Protein AF-A0A2G6NX85-F1 (afdb_monomer)

pLDDT: mean 76.57, std 17.51, range [32.69, 98.62]

Radius of gyration: 26.44 Å; Cα contacts (8 Å, |Δi|>4): 478; chains: 1; bounding box: 110×63×60 Å

Nearest PDB structures (foldseek):
  4ifa-assembly1_A  TM=8.724E-01  e=1.131E-06  Bacillus anthracis str. Ames
  4h0a-assembly2_B  TM=7.969E-01  e=4.108E-06  Staphylococcus aureus subsp. aureus Mu50
  4h0a-assembly1_A  TM=8.344E-01  e=8.908E-06  Staphylococcus aureus subsp. aureus Mu50
  3pyw-assembly1_A  TM=7.887E-01  e=3.236E-05  Bacillus anthracis
  6cwl-assembly2_B  TM=7.191E-01  e=5.251E-04  Paenibacillus alvei

Foldseek 3Di:
DDDDDDDPPDDVPVVVVPPPPPPPDQDDDFLVLLLVLCVLQVLQVCDPVRRQQVAFDFLLRLLQSLCSLLLNVPQQPDPPFPFLQAPPADNRSRSSNRVCSRLVLDPAPDPSHNRRRHGDAPLSNLSSLCVVLVVDPPPDSVCSLVVLCVFQVDDVVLRPDDRCGSSNSSSSSSSQQQGHRPVRDRNVLVCLLLLSGDPVSVLVSCPDPVNLSSQQPPDPVDPDDSDHSVVSSVVSVCSSVVDPDPPPPCQVVQQVLLLVVLQVVLVVVVAHRADADDPVVQVLQQVVQVQCVVPVDCQGPVRHGSCPPVPAPDKDKDKDAPASGSVVVSVVLCVDPVSVCQSNPNQWHYWHWGDDPRIIMIMTGD

Solvent-accessible surface area (backbone atoms only — not comparable to full-atom values): 20996 Å² total; per-residue (Å²): 134,83,89,85,86,75,88,90,79,81,67,72,68,68,63,69,77,72,70,80,73,76,78,74,72,78,82,84,78,56,52,62,57,33,35,51,49,33,32,68,64,66,34,42,83,54,52,100,81,43,69,53,41,90,40,70,35,27,37,43,57,51,50,49,41,49,37,27,64,72,56,47,66,73,41,72,82,49,88,85,48,64,83,63,72,46,78,53,59,54,81,88,48,39,35,54,48,9,42,31,38,76,73,60,45,45,86,52,75,53,94,52,25,58,45,35,82,39,72,30,45,60,55,57,52,32,42,35,50,42,38,71,37,59,66,42,99,71,69,47,86,88,47,20,57,65,54,43,30,71,59,46,72,53,61,68,68,71,68,77,53,72,84,40,26,36,28,55,52,29,42,51,53,50,34,46,34,73,16,61,25,67,86,65,48,36,39,50,52,53,33,36,76,70,67,56,36,55,63,67,54,46,52,57,45,52,68,34,70,73,36,40,59,51,56,47,63,56,78,64,96,66,90,82,71,92,66,52,42,67,58,51,49,49,52,50,50,45,56,59,67,68,61,73,67,88,65,82,69,62,54,71,57,48,30,46,46,36,53,48,56,51,27,56,51,22,47,77,72,76,39,80,57,60,41,80,43,56,70,67,57,40,54,48,32,52,54,47,23,57,42,38,73,81,37,84,53,72,48,39,88,90,70,45,55,69,57,72,85,56,91,50,86,44,72,48,77,41,78,51,69,81,40,83,47,42,69,57,43,50,52,52,33,60,72,31,71,70,42,28,48,61,70,67,36,87,78,50,47,30,39,27,57,20,70,46,96,38,21,37,27,37,41,38,29,73

Secondary structure (DSSP, 8-state):
---------SSTTTSSSS------PPPP--HHHHHHHHHHTTS---BTTBT-TTSBPBHHHHHHHHHHHTT-GGGGG---S-----TT--GGGHHHHHHHHHTTS---SBTTB--TTSBPPHHHHHHHHHHHTT--SS--TTTHHHHHHHHHT--THHHHSSS-BHHHHHHHHHHHHTSB-TTS-BHHHHHHHTTSS-HHHHHHHHTSHHHHHHHHT---S-TT----HHHHHHHHHHHHHH--------HHHHHHHHHHHHHHHHHHTTPPPPEEPPHHHHHHHHHHHHHHHH--SSB-TTSSBTTTT--SSSEEEEEEES--SHHHHHHHHHHSHHHHHHHT-TT--EEEEEEETTEEEEEEE-

Mean predicted aligned error: 15.92 Å

Sequence (366 aa):
MKNKIKLIVPLIVFTLLFSLQSAYAAQTFSDFDYATALNQLGLFEGTEKGFELARAATRLEGLTMLTRLLGKCSIINATDYPDSGFNDVPKWGKQTVNYAKSVGLTNGIGNNRFGSNTTLSYQDYATFLLRALELSDQSSWQTAEDDIVRLTNVEQSDILNRQFLRSGVARLSYKALLSKTKNGTLLIVKLVNEGVLDKDDVEEVLNRPISRQFIANLSDGDDNYAVEATDRLALVYDRINYYRPIVVINIDSFERRVFDLVNEEREKNGLDPFLPANRDVKAYANVRVEEIKEKFDHTRPNGESSLKQMHYTTAAENIASGFTSPERVVKGWLNSPGHRANILNPELEYMAVSFSEYNWVQLFYN

Structure (mmCIF, N/CA/C/O backbone):
data_AF-A0A2G6NX85-F1
#
_entry.id   AF-A0A2G6NX85-F1
#
loop_
_atom_site.group_PDB
_atom_site.id
_atom_site.type_symbol
_atom_site.label_atom_id
_atom_site.label_alt_id
_atom_site.label_comp_id
_atom_site.label_asym_id
_atom_site.label_entity_id
_atom_site.label_seq_id
_atom_site.pdbx_PDB_ins_code
_atom_site.Cartn_x
_atom_site.Cartn_y
_atom_site.Cartn_z
_atom_site.occupancy
_atom_site.B_iso_or_equiv
_atom_site.auth_seq_id
_atom_site.auth_comp_id
_atom_site.auth_asym_id
_atom_site.auth_atom_id
_atom_site.pdbx_PDB_model_num
ATOM 1 N N . MET A 1 1 ? 78.530 40.215 20.087 1.00 38.94 1 MET A N 1
ATOM 2 C CA . MET A 1 1 ? 77.420 40.930 19.417 1.00 38.94 1 MET A CA 1
ATOM 3 C C . MET A 1 1 ? 76.101 40.235 19.735 1.00 38.94 1 MET A C 1
ATOM 5 O O . MET A 1 1 ? 75.956 39.063 19.437 1.00 38.94 1 MET A O 1
ATOM 9 N N . LYS A 1 2 ? 75.222 40.978 20.415 1.00 41.03 2 LYS A N 1
ATOM 10 C CA . LYS A 1 2 ? 73.763 40.863 20.618 1.00 41.03 2 LYS A CA 1
ATOM 11 C C . LYS A 1 2 ? 73.003 39.609 20.119 1.00 41.03 2 LYS A C 1
ATOM 13 O O . LYS A 1 2 ? 72.904 39.374 18.922 1.00 41.03 2 LYS A O 1
ATOM 18 N N . ASN A 1 3 ? 72.344 38.957 21.087 1.00 46.41 3 ASN A N 1
ATOM 19 C CA . ASN A 1 3 ? 70.991 38.370 21.102 1.00 46.41 3 ASN A CA 1
ATOM 20 C C . ASN A 1 3 ? 70.251 38.241 19.767 1.00 46.41 3 ASN A C 1
ATOM 22 O O . ASN A 1 3 ? 69.901 39.287 19.231 1.00 46.41 3 ASN A O 1
ATOM 26 N N . LYS A 1 4 ? 69.828 37.016 19.395 1.00 48.69 4 LYS A N 1
ATOM 27 C CA . LYS A 1 4 ? 68.451 36.659 18.963 1.00 48.69 4 LYS A CA 1
ATOM 28 C C . LYS A 1 4 ? 68.257 35.129 18.998 1.00 48.69 4 LYS A C 1
ATOM 30 O O . LYS A 1 4 ? 68.639 34.456 18.052 1.00 48.69 4 LYS A O 1
ATOM 35 N N . ILE A 1 5 ? 67.586 34.587 20.014 1.00 50.34 5 ILE A N 1
ATOM 36 C CA . ILE A 1 5 ? 66.758 33.383 19.823 1.00 50.34 5 ILE A CA 1
ATOM 37 C C . ILE A 1 5 ? 65.360 33.781 20.278 1.00 50.34 5 ILE A C 1
ATOM 39 O O . ILE A 1 5 ? 65.087 33.958 21.461 1.00 50.34 5 ILE A O 1
ATOM 43 N N . LYS A 1 6 ? 64.526 34.083 19.283 1.00 48.12 6 LYS A N 1
ATOM 44 C CA . LYS A 1 6 ? 63.115 34.414 19.445 1.00 48.12 6 LYS A CA 1
ATOM 45 C C . LYS A 1 6 ? 62.335 33.117 19.663 1.00 48.12 6 LYS A C 1
ATOM 47 O O . LYS A 1 6 ? 62.610 32.130 18.991 1.00 48.12 6 LYS A O 1
ATOM 52 N N . LEU A 1 7 ? 61.374 33.188 20.584 1.00 48.28 7 LEU A N 1
ATOM 53 C CA . LEU A 1 7 ? 60.208 32.317 20.753 1.00 48.28 7 LEU A CA 1
ATOM 54 C C . LEU A 1 7 ? 59.900 31.424 19.533 1.00 48.28 7 LEU A C 1
ATOM 56 O O . LEU A 1 7 ? 59.477 31.929 18.495 1.00 48.28 7 LEU A O 1
ATOM 60 N N . ILE A 1 8 ? 60.002 30.105 19.706 1.00 49.97 8 ILE A N 1
ATOM 61 C CA . ILE A 1 8 ? 59.321 29.107 18.864 1.00 49.97 8 ILE A CA 1
ATOM 62 C C . ILE A 1 8 ? 58.453 28.240 19.782 1.00 49.97 8 ILE A C 1
ATOM 64 O O . ILE A 1 8 ? 58.681 27.052 19.938 1.00 49.97 8 ILE A O 1
ATOM 68 N N . VAL A 1 9 ? 57.490 28.861 20.459 1.00 51.75 9 VAL A N 1
ATOM 69 C CA . VAL A 1 9 ? 56.369 28.180 21.129 1.00 51.75 9 VAL A CA 1
ATOM 70 C C . VAL A 1 9 ? 55.228 29.208 21.158 1.00 51.75 9 VAL A C 1
ATOM 72 O O . VAL A 1 9 ? 55.165 29.988 22.106 1.00 51.75 9 VAL A O 1
ATOM 75 N N . PRO A 1 10 ? 54.459 29.392 20.059 1.00 47.41 10 PRO A N 1
ATOM 76 C CA . PRO A 1 10 ? 53.109 28.813 20.034 1.00 47.41 10 PRO A CA 1
ATOM 77 C C . PRO A 1 10 ? 52.534 28.664 18.600 1.00 47.41 10 PRO A C 1
ATOM 79 O O . PRO A 1 10 ? 51.649 29.417 18.209 1.00 47.41 10 PRO A O 1
ATOM 82 N N . LEU A 1 11 ? 53.018 27.724 17.781 1.00 42.19 11 LEU A N 1
ATOM 83 C CA . LEU A 1 11 ? 52.355 27.413 16.491 1.00 42.19 11 LEU A CA 1
ATOM 84 C C . LEU A 1 11 ? 51.804 25.981 16.417 1.00 42.19 11 LEU A C 1
ATOM 86 O O . LEU A 1 11 ? 50.924 25.687 15.614 1.00 42.19 11 LEU A O 1
ATOM 90 N N . ILE A 1 12 ? 52.257 25.101 17.313 1.00 44.69 12 ILE A N 1
ATOM 91 C CA . ILE A 1 12 ? 51.831 23.695 17.343 1.00 44.69 12 ILE A CA 1
ATOM 92 C C . ILE A 1 12 ? 50.522 23.514 18.135 1.00 44.69 12 ILE A C 1
ATOM 94 O O . ILE A 1 12 ? 49.767 22.590 17.868 1.00 44.69 12 ILE A O 1
ATOM 98 N N . VAL A 1 13 ? 50.182 24.430 19.050 1.00 44.81 13 VAL A N 1
ATOM 99 C CA . VAL A 1 13 ? 48.933 24.326 19.835 1.00 44.81 13 VAL A CA 1
ATOM 100 C C . VAL A 1 13 ? 47.721 24.898 19.082 1.00 44.81 13 VAL A C 1
ATOM 102 O O . VAL A 1 13 ? 46.602 24.457 19.310 1.00 44.81 13 VAL A O 1
ATOM 105 N N . PHE A 1 14 ? 47.920 25.816 18.128 1.00 39.84 14 PHE A N 1
ATOM 106 C CA . PHE A 1 14 ? 46.805 26.412 17.373 1.00 39.84 14 PHE A CA 1
ATOM 107 C C . PHE A 1 14 ? 46.356 25.563 16.168 1.00 39.84 14 PHE A C 1
ATOM 109 O O . PHE A 1 14 ? 45.222 25.679 15.719 1.00 39.84 14 PHE A O 1
ATOM 116 N N . THR A 1 15 ? 47.209 24.665 15.668 1.00 43.91 15 THR A N 1
ATOM 117 C CA . THR A 1 15 ? 46.880 23.743 14.560 1.00 43.91 15 THR A CA 1
ATOM 118 C C . THR A 1 15 ? 46.265 22.419 15.025 1.00 43.91 15 THR A C 1
ATOM 120 O O . THR A 1 15 ? 45.681 21.707 14.215 1.00 43.91 15 THR A O 1
ATOM 123 N N . LEU A 1 16 ? 46.321 22.113 16.325 1.00 39.75 16 LEU A N 1
ATOM 124 C CA . LEU A 1 16 ? 45.719 20.910 16.918 1.00 39.75 16 LEU A CA 1
ATOM 125 C C . LEU A 1 16 ? 44.270 21.106 17.399 1.00 39.75 16 LEU A C 1
ATOM 127 O O . LEU A 1 16 ? 43.609 20.128 17.728 1.00 39.75 16 LEU A O 1
ATOM 131 N N . LEU A 1 17 ? 43.757 22.342 17.408 1.00 40.44 17 LEU A N 1
ATOM 132 C CA . LEU A 1 17 ? 42.375 22.653 17.808 1.00 40.44 17 LEU A CA 1
ATOM 133 C C . LEU A 1 17 ? 41.409 22.858 16.627 1.00 40.44 17 LEU A C 1
ATOM 135 O O . LEU A 1 17 ? 40.234 23.118 16.857 1.00 40.44 17 LEU A O 1
ATOM 139 N N . PHE A 1 18 ? 41.869 22.714 15.377 1.00 46.75 18 PHE A N 1
ATOM 140 C CA . PHE A 1 18 ? 41.048 22.964 14.179 1.00 46.75 18 PHE A CA 1
ATOM 141 C C . PHE A 1 18 ? 40.950 21.789 13.190 1.00 46.75 18 PHE A C 1
ATOM 143 O O . PHE A 1 18 ? 40.489 21.975 12.068 1.00 46.75 18 PHE A O 1
ATOM 150 N N . SER A 1 19 ? 41.338 20.570 13.580 1.00 43.81 19 SER A N 1
ATOM 151 C CA . SER A 1 19 ? 41.304 19.391 12.693 1.00 43.81 19 SER A CA 1
ATOM 152 C C . SER A 1 19 ? 40.495 18.206 13.228 1.00 43.81 19 SER A C 1
ATOM 154 O O . SER A 1 19 ? 40.734 17.064 12.849 1.00 43.81 19 SER A O 1
ATOM 156 N N . LEU A 1 20 ? 39.476 18.470 14.047 1.00 44.88 20 LEU A N 1
ATOM 157 C CA . LEU A 1 20 ? 38.369 17.532 14.257 1.00 44.88 20 LEU A CA 1
ATOM 158 C C . LEU A 1 20 ? 37.130 18.022 13.498 1.00 44.88 20 LEU A C 1
ATOM 160 O O . LEU A 1 20 ? 36.044 18.141 14.054 1.00 44.88 20 LEU A O 1
ATOM 164 N N . GLN A 1 21 ? 37.283 18.313 12.203 1.00 46.62 21 GLN A N 1
ATOM 165 C CA . GLN A 1 21 ? 36.149 18.123 11.306 1.00 46.62 21 GLN A CA 1
ATOM 166 C C . GLN A 1 21 ? 36.009 16.616 11.141 1.00 46.62 21 GLN A C 1
ATOM 168 O O . GLN A 1 21 ? 36.745 15.988 10.382 1.00 46.62 21 GLN A O 1
ATOM 173 N N . SER A 1 22 ? 35.116 16.028 11.932 1.00 45.50 22 SER A N 1
ATOM 174 C CA . SER A 1 22 ? 34.673 14.653 11.766 1.00 45.50 22 SER A CA 1
ATOM 175 C C . SER A 1 22 ? 34.196 14.493 10.325 1.00 45.50 22 SER A C 1
ATOM 177 O O . SER A 1 22 ? 33.100 14.929 9.975 1.00 45.50 22 SER A O 1
ATOM 179 N N . ALA A 1 23 ? 35.022 13.897 9.469 1.00 41.03 23 ALA A N 1
ATOM 180 C CA . ALA A 1 23 ? 34.546 13.344 8.217 1.00 41.03 23 ALA A CA 1
ATOM 181 C C . ALA A 1 23 ? 33.614 12.193 8.605 1.00 41.03 23 ALA A C 1
ATOM 183 O O . ALA A 1 23 ? 34.065 11.084 8.889 1.00 41.03 23 ALA A O 1
ATOM 184 N N . TYR A 1 24 ? 32.316 12.475 8.718 1.00 43.81 24 TYR A N 1
ATOM 185 C CA . TYR A 1 24 ? 31.313 11.429 8.833 1.00 43.81 24 TYR A CA 1
ATOM 186 C C . TYR A 1 24 ? 31.404 10.606 7.548 1.00 43.81 24 TYR A C 1
ATOM 188 O O . TYR A 1 24 ? 30.984 11.055 6.483 1.00 43.81 24 TYR A O 1
ATOM 196 N N . ALA A 1 25 ? 32.008 9.419 7.620 1.00 46.12 25 ALA A N 1
ATOM 197 C CA . ALA A 1 25 ? 31.891 8.455 6.540 1.00 46.12 25 ALA A CA 1
ATOM 198 C C . ALA A 1 25 ? 30.396 8.159 6.373 1.00 46.12 25 ALA A C 1
ATOM 200 O O . ALA A 1 25 ? 29.741 7.749 7.334 1.00 46.12 25 ALA A O 1
ATOM 201 N N . ALA A 1 26 ? 29.853 8.422 5.184 1.00 55.53 26 ALA A N 1
ATOM 202 C CA . ALA A 1 26 ? 28.471 8.102 4.861 1.00 55.53 26 ALA A CA 1
ATOM 203 C C . ALA A 1 26 ? 28.229 6.620 5.187 1.00 55.53 26 ALA A C 1
ATOM 205 O O . ALA A 1 26 ? 28.907 5.747 4.639 1.00 55.53 26 ALA A O 1
ATOM 206 N N . GLN A 1 27 ? 27.305 6.333 6.109 1.00 62.16 27 GLN A N 1
ATOM 207 C CA . GLN A 1 27 ? 26.956 4.955 6.433 1.00 62.16 27 GLN A CA 1
ATOM 208 C C . GLN A 1 27 ? 26.409 4.301 5.158 1.00 62.16 27 GLN A C 1
ATOM 210 O O . GLN A 1 27 ? 25.609 4.893 4.428 1.00 62.16 27 GLN A O 1
ATOM 215 N N . THR A 1 28 ? 26.908 3.107 4.848 1.00 65.62 28 THR A N 1
ATOM 216 C CA . THR A 1 28 ? 26.418 2.310 3.724 1.00 65.62 28 THR A CA 1
ATOM 217 C C . THR A 1 28 ? 25.256 1.459 4.211 1.00 65.62 28 THR A C 1
ATOM 219 O O . THR A 1 28 ? 25.316 0.863 5.287 1.00 65.62 28 THR A O 1
ATOM 222 N N . PHE A 1 29 ? 24.182 1.425 3.429 1.00 75.00 29 PHE A N 1
ATOM 223 C CA . PHE A 1 29 ? 22.978 0.6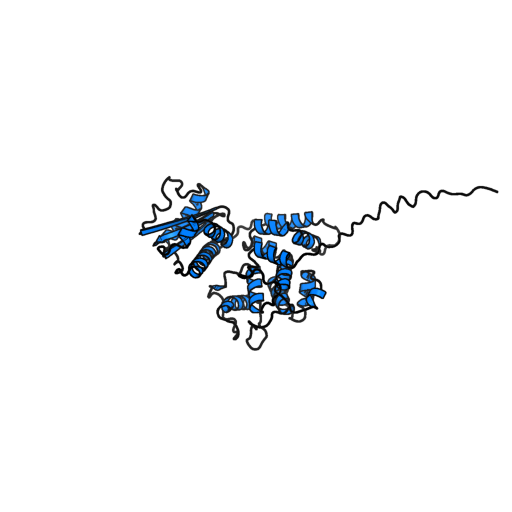69 3.752 1.00 75.00 29 PHE A CA 1
ATOM 224 C C . PHE A 1 29 ? 22.737 -0.410 2.716 1.00 75.00 29 PHE A C 1
ATOM 226 O O . PHE A 1 29 ? 23.072 -0.248 1.541 1.00 75.00 29 PHE A O 1
ATOM 233 N N . SER A 1 30 ? 22.161 -1.519 3.161 1.00 78.94 30 SER A N 1
ATOM 234 C CA . SER A 1 30 ? 21.860 -2.643 2.291 1.00 78.94 30 SER A CA 1
ATOM 235 C C . SER A 1 30 ? 20.535 -2.430 1.561 1.00 78.94 30 SER A C 1
ATOM 237 O O . SER A 1 30 ? 19.618 -1.774 2.057 1.00 78.94 30 SER A O 1
ATOM 239 N N . ASP A 1 31 ? 20.374 -3.079 0.407 1.00 81.12 31 ASP A N 1
ATOM 240 C CA . ASP A 1 31 ? 19.082 -3.104 -0.289 1.00 81.12 31 ASP A CA 1
ATOM 241 C C . ASP A 1 31 ? 17.960 -3.751 0.541 1.00 81.12 31 ASP A C 1
ATOM 243 O O . ASP A 1 31 ? 16.775 -3.484 0.326 1.00 81.12 31 ASP A O 1
ATOM 247 N N . PHE A 1 32 ? 18.333 -4.573 1.523 1.00 77.88 32 PHE A N 1
ATOM 248 C CA . PHE A 1 32 ? 17.407 -5.167 2.475 1.00 77.88 32 PHE A CA 1
ATOM 249 C C . PHE A 1 32 ? 16.814 -4.129 3.439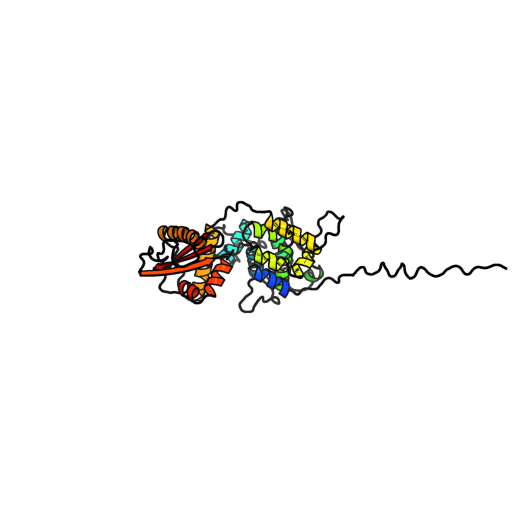 1.00 77.88 32 PHE A C 1
ATOM 251 O O . PHE A 1 32 ? 15.633 -4.229 3.776 1.00 77.88 32 PHE A O 1
ATOM 258 N N . ASP A 1 33 ? 17.576 -3.102 3.826 1.00 79.81 33 ASP A N 1
ATOM 259 C CA . ASP A 1 33 ? 17.096 -2.032 4.709 1.00 79.81 33 ASP A CA 1
ATOM 260 C C . ASP A 1 33 ? 15.981 -1.220 4.036 1.00 79.81 33 ASP A C 1
ATOM 262 O O . ASP A 1 33 ? 14.934 -0.975 4.644 1.00 79.81 33 ASP A O 1
ATOM 266 N N . TYR A 1 34 ? 16.168 -0.879 2.754 1.00 85.69 34 TYR A N 1
ATOM 267 C CA . TYR A 1 34 ? 15.160 -0.190 1.941 1.00 85.69 34 TYR A CA 1
ATOM 268 C C . TYR A 1 34 ? 13.898 -1.035 1.762 1.00 85.69 34 TYR A C 1
ATOM 270 O O . TYR A 1 34 ? 12.788 -0.550 1.984 1.00 85.69 34 TYR A O 1
ATOM 278 N N . ALA A 1 35 ? 14.057 -2.311 1.398 1.00 81.88 35 ALA A N 1
ATOM 279 C CA . ALA A 1 35 ? 12.931 -3.219 1.213 1.00 81.88 35 ALA A CA 1
ATOM 280 C C . ALA A 1 35 ? 12.135 -3.420 2.510 1.00 81.88 35 ALA A C 1
ATOM 282 O O . ALA A 1 35 ? 10.909 -3.397 2.485 1.00 81.88 35 ALA A O 1
ATOM 283 N N . THR A 1 36 ? 12.821 -3.538 3.649 1.00 77.88 36 THR A N 1
ATOM 284 C CA . THR A 1 36 ? 12.184 -3.692 4.964 1.00 77.88 36 THR A CA 1
ATOM 285 C C . THR A 1 36 ? 11.419 -2.436 5.372 1.00 77.88 36 THR A C 1
ATOM 287 O O . THR A 1 36 ? 10.319 -2.538 5.906 1.00 77.88 36 THR A O 1
ATOM 290 N N . ALA A 1 37 ? 11.971 -1.248 5.120 1.00 83.38 37 ALA A N 1
ATOM 291 C CA . ALA A 1 37 ? 11.290 0.001 5.446 1.00 83.38 37 ALA A CA 1
ATOM 292 C C . ALA A 1 37 ? 10.034 0.207 4.586 1.00 83.38 37 ALA A C 1
ATOM 294 O O . ALA A 1 37 ? 8.986 0.583 5.098 1.00 83.38 37 ALA A O 1
ATOM 295 N N . LEU A 1 38 ? 10.105 -0.119 3.294 1.00 87.00 38 LEU A N 1
ATOM 296 C CA . LEU A 1 38 ? 8.929 -0.099 2.422 1.00 87.00 38 LEU A CA 1
ATOM 297 C C . LEU A 1 38 ? 7.905 -1.172 2.793 1.00 87.00 38 LEU A C 1
ATOM 299 O O . LEU A 1 38 ? 6.709 -0.926 2.691 1.00 87.00 38 LEU A O 1
ATOM 303 N N . ASN A 1 39 ? 8.354 -2.356 3.213 1.00 83.25 39 ASN A N 1
ATOM 304 C CA . ASN A 1 39 ? 7.469 -3.421 3.669 1.00 83.25 39 ASN A CA 1
ATOM 305 C C . ASN A 1 39 ? 6.685 -3.012 4.918 1.00 83.25 39 ASN A C 1
ATOM 307 O O . ASN A 1 39 ? 5.490 -3.281 4.987 1.00 83.25 39 ASN A O 1
ATOM 311 N N . GLN A 1 40 ? 7.332 -2.314 5.854 1.00 78.88 40 GLN A N 1
ATOM 312 C CA . GLN A 1 40 ? 6.672 -1.765 7.038 1.00 78.88 40 GLN A CA 1
ATOM 313 C C . GLN A 1 40 ? 5.549 -0.788 6.676 1.00 78.88 40 GLN A C 1
ATOM 315 O O . GLN A 1 40 ? 4.488 -0.834 7.282 1.00 78.88 40 GLN A O 1
ATOM 320 N N . LEU A 1 41 ? 5.747 0.022 5.635 1.00 77.31 41 LEU A N 1
ATOM 321 C CA . LEU A 1 41 ? 4.723 0.926 5.105 1.00 77.31 41 LEU A CA 1
ATOM 322 C C . LEU A 1 41 ? 3.669 0.220 4.225 1.00 77.31 41 LEU A C 1
ATOM 324 O O . LEU A 1 41 ? 2.803 0.885 3.666 1.00 77.31 41 LEU A O 1
ATOM 328 N N . GLY A 1 42 ? 3.760 -1.101 4.024 1.00 77.19 42 GLY A N 1
ATOM 329 C CA . GLY A 1 42 ? 2.880 -1.850 3.114 1.00 77.19 42 GLY A CA 1
ATOM 330 C C . GLY A 1 42 ? 3.158 -1.619 1.620 1.00 77.19 42 GLY A C 1
ATOM 331 O O . GLY A 1 42 ? 2.382 -2.026 0.761 1.00 77.19 42 GLY A O 1
ATOM 332 N N . LEU A 1 43 ? 4.278 -0.982 1.273 1.00 82.12 43 LEU A N 1
ATOM 333 C CA . LEU A 1 43 ? 4.587 -0.544 -0.095 1.00 82.12 43 LEU A CA 1
ATOM 334 C C . LEU A 1 43 ? 5.449 -1.556 -0.867 1.00 82.12 43 LEU A C 1
ATOM 336 O O . LEU A 1 43 ? 5.616 -1.430 -2.082 1.00 82.12 43 LEU A O 1
ATOM 340 N N . PHE A 1 44 ? 5.987 -2.577 -0.188 1.00 83.25 44 PHE A N 1
ATOM 341 C CA . PHE A 1 44 ? 6.816 -3.623 -0.798 1.00 83.25 44 PHE A CA 1
ATOM 342 C C . PHE A 1 44 ? 6.624 -4.990 -0.116 1.00 83.25 44 PHE A C 1
ATOM 344 O O . PHE A 1 44 ? 7.302 -5.329 0.849 1.00 83.25 44 PHE A O 1
ATOM 351 N N . GLU A 1 45 ? 5.685 -5.797 -0.613 1.00 74.31 45 GLU A N 1
ATOM 352 C CA . GLU A 1 45 ? 5.186 -6.998 0.092 1.00 74.31 45 GLU A CA 1
ATOM 353 C C . GLU A 1 45 ? 6.007 -8.286 -0.134 1.00 74.31 45 GLU A C 1
ATOM 355 O O . GLU A 1 45 ? 5.866 -9.243 0.619 1.00 74.31 45 GLU A O 1
ATOM 360 N N . GLY A 1 46 ? 6.916 -8.318 -1.117 1.00 72.75 46 GLY A N 1
ATOM 361 C CA . GLY A 1 46 ? 7.686 -9.531 -1.439 1.00 72.75 46 GLY A CA 1
ATOM 362 C C . GLY A 1 46 ? 6.828 -10.667 -2.019 1.00 72.75 46 GLY A C 1
ATOM 363 O O . GLY A 1 46 ? 5.801 -10.418 -2.647 1.00 72.75 46 GLY A O 1
ATOM 364 N N . THR A 1 47 ? 7.299 -11.904 -1.880 1.00 74.50 47 THR A N 1
ATOM 365 C CA . THR A 1 47 ? 6.590 -13.156 -2.190 1.00 74.50 47 THR A CA 1
ATOM 366 C C . THR A 1 47 ? 6.770 -14.138 -1.027 1.00 74.50 47 THR A C 1
ATOM 368 O O . THR A 1 47 ? 7.412 -13.818 -0.026 1.00 74.50 47 THR A O 1
ATOM 371 N N . GLU A 1 48 ? 6.278 -15.369 -1.165 1.00 71.00 48 GLU A N 1
ATOM 372 C CA . GLU A 1 48 ? 6.514 -16.456 -0.197 1.00 71.00 48 GLU A CA 1
ATOM 373 C C . GLU A 1 48 ? 8.009 -16.734 0.059 1.00 71.00 48 GLU A C 1
ATOM 375 O O . GLU A 1 48 ? 8.377 -17.282 1.094 1.00 71.00 48 GLU A O 1
ATOM 380 N N . LYS A 1 49 ? 8.891 -16.327 -0.864 1.00 71.69 49 LYS A N 1
ATOM 381 C CA . LYS A 1 49 ? 10.354 -16.456 -0.752 1.00 71.69 49 LYS A CA 1
ATOM 382 C C . LYS A 1 49 ? 11.025 -15.188 -0.204 1.00 71.69 49 LYS A C 1
ATOM 384 O O . LYS A 1 49 ? 12.236 -15.010 -0.350 1.00 71.69 49 LYS A O 1
ATOM 389 N N . GLY A 1 50 ? 10.252 -14.287 0.398 1.00 76.62 50 GLY A N 1
ATOM 390 C CA . GLY A 1 50 ? 10.705 -12.977 0.854 1.00 76.62 50 GLY A CA 1
ATOM 391 C C . GLY A 1 50 ? 10.778 -11.958 -0.284 1.00 76.62 50 GLY A C 1
ATOM 392 O O . GLY A 1 50 ? 10.041 -12.022 -1.263 1.00 76.62 50 GLY A O 1
ATOM 393 N N . PHE A 1 51 ? 11.665 -10.971 -0.174 1.00 83.38 51 PHE A N 1
ATOM 394 C CA . PHE A 1 51 ? 11.704 -9.844 -1.116 1.00 83.38 51 PHE A CA 1
ATOM 395 C C . PHE A 1 51 ? 12.242 -10.174 -2.515 1.00 83.38 51 PHE A C 1
ATOM 397 O O . PHE A 1 51 ? 12.004 -9.406 -3.454 1.00 83.38 51 PHE A O 1
ATOM 404 N N . GLU A 1 52 ? 12.976 -11.284 -2.646 1.00 85.56 52 GLU A N 1
ATOM 405 C CA . GLU A 1 52 ? 13.638 -11.722 -3.882 1.00 85.56 52 GLU A CA 1
ATOM 406 C C . GLU A 1 52 ? 14.509 -10.623 -4.526 1.00 85.56 52 GLU A C 1
ATOM 408 O O . GLU A 1 52 ? 14.511 -10.431 -5.738 1.00 85.56 52 GLU A O 1
ATOM 413 N N . LEU A 1 53 ? 15.264 -9.868 -3.720 1.00 86.06 53 LEU A N 1
ATOM 414 C CA . LEU A 1 53 ? 15.992 -8.672 -4.177 1.00 86.06 53 LEU A CA 1
ATOM 415 C C . LEU A 1 53 ? 16.988 -8.942 -5.317 1.00 86.06 53 LEU A C 1
ATOM 417 O O . LEU A 1 53 ? 17.231 -8.059 -6.133 1.00 86.06 53 LEU A O 1
ATOM 421 N N . ALA A 1 54 ? 17.519 -10.163 -5.403 1.00 86.31 54 ALA A N 1
ATOM 422 C CA . ALA A 1 54 ? 18.511 -10.559 -6.399 1.00 86.31 54 ALA A CA 1
ATOM 423 C C . ALA A 1 54 ? 17.934 -10.897 -7.789 1.00 86.31 54 ALA A C 1
ATOM 425 O O . ALA A 1 54 ? 18.710 -11.140 -8.712 1.00 86.31 54 ALA A O 1
ATOM 426 N N . ARG A 1 55 ? 16.603 -10.939 -7.970 1.00 88.88 55 ARG A N 1
ATOM 427 C CA . ARG A 1 55 ? 15.990 -11.201 -9.285 1.00 88.88 55 ARG A CA 1
ATOM 428 C C . ARG A 1 55 ? 15.552 -9.914 -9.973 1.00 88.88 55 ARG A C 1
ATOM 430 O O . ARG A 1 55 ? 15.192 -8.932 -9.323 1.00 88.88 55 ARG A O 1
ATOM 437 N N . ALA A 1 56 ? 15.504 -9.951 -11.300 1.00 89.94 56 ALA A N 1
ATOM 438 C CA . ALA A 1 56 ? 14.879 -8.890 -12.076 1.00 89.94 56 ALA A CA 1
ATOM 439 C C . ALA A 1 56 ? 13.353 -8.897 -11.913 1.00 89.94 56 ALA A C 1
ATOM 441 O O . ALA A 1 56 ? 12.725 -9.953 -11.782 1.00 89.94 56 ALA A O 1
ATOM 442 N N . ALA A 1 57 ? 12.771 -7.701 -11.934 1.00 90.25 57 ALA A N 1
ATOM 443 C CA . ALA A 1 57 ? 11.335 -7.514 -12.071 1.00 90.25 57 ALA A CA 1
ATOM 444 C C . ALA A 1 57 ? 10.963 -7.388 -13.554 1.00 90.25 57 ALA A C 1
ATOM 446 O O . ALA A 1 57 ? 11.758 -6.943 -14.384 1.00 90.25 57 ALA A O 1
ATOM 447 N N . THR A 1 58 ? 9.734 -7.748 -13.890 1.00 93.75 58 THR A N 1
ATOM 448 C CA . THR A 1 58 ? 9.102 -7.355 -15.150 1.00 93.75 58 THR A CA 1
ATOM 449 C C . THR A 1 58 ? 8.609 -5.908 -15.077 1.00 93.75 58 THR A C 1
ATOM 451 O O . THR A 1 58 ? 8.382 -5.370 -13.988 1.00 93.75 58 THR A O 1
ATOM 454 N N . ARG A 1 59 ? 8.395 -5.259 -16.228 1.00 94.81 59 ARG A N 1
ATOM 455 C CA . ARG A 1 59 ? 7.806 -3.908 -16.283 1.00 94.81 59 ARG A CA 1
ATOM 456 C C . ARG A 1 59 ? 6.464 -3.829 -15.559 1.00 94.81 59 ARG A C 1
ATOM 458 O O . ARG A 1 59 ? 6.187 -2.826 -14.905 1.00 94.81 59 ARG A O 1
ATOM 465 N N . LEU A 1 60 ? 5.642 -4.878 -15.665 1.00 93.88 60 LEU A N 1
ATOM 466 C CA . LEU A 1 60 ? 4.352 -4.941 -14.982 1.00 93.88 60 LEU A CA 1
ATOM 467 C C . LEU A 1 60 ? 4.508 -5.073 -13.467 1.00 93.88 60 LEU A C 1
ATOM 469 O O . LEU A 1 60 ? 3.828 -4.356 -12.738 1.00 93.88 60 LEU A O 1
ATOM 473 N N . GLU A 1 61 ? 5.417 -5.923 -12.984 1.00 91.25 61 GLU A N 1
ATOM 474 C CA . GLU A 1 61 ? 5.731 -5.999 -11.551 1.00 91.25 61 GLU A CA 1
ATOM 475 C C . GLU A 1 61 ? 6.232 -4.647 -11.023 1.00 91.25 61 GLU A C 1
ATOM 477 O O . GLU A 1 61 ? 5.759 -4.191 -9.985 1.00 91.25 61 GLU A O 1
ATOM 482 N N . GLY A 1 62 ? 7.126 -3.974 -11.757 1.00 92.25 62 GLY A N 1
ATOM 483 C CA . GLY A 1 62 ? 7.637 -2.650 -11.392 1.00 92.25 62 GLY A CA 1
ATOM 484 C C . GLY A 1 62 ? 6.538 -1.593 -11.302 1.00 92.25 62 GLY A C 1
ATOM 485 O O . GLY A 1 62 ? 6.449 -0.876 -10.307 1.00 92.25 62 GLY A O 1
ATOM 486 N N . LEU A 1 63 ? 5.651 -1.533 -12.299 1.00 91.88 63 LEU A N 1
ATOM 487 C CA . LEU A 1 63 ? 4.497 -0.635 -12.262 1.00 91.88 63 LEU A CA 1
ATOM 488 C C . LEU A 1 63 ? 3.548 -0.977 -11.105 1.00 91.88 63 LEU A C 1
ATOM 490 O O . LEU A 1 63 ? 3.063 -0.074 -10.436 1.00 91.88 63 LEU A O 1
ATOM 494 N N . THR A 1 64 ? 3.323 -2.263 -10.829 1.00 88.25 64 THR A N 1
ATOM 495 C CA . THR A 1 64 ? 2.473 -2.710 -9.713 1.00 88.25 64 THR A CA 1
ATOM 496 C C . THR A 1 64 ? 3.051 -2.276 -8.363 1.00 88.25 64 THR A C 1
ATOM 498 O O . THR A 1 64 ? 2.320 -1.842 -7.472 1.00 88.25 64 THR A O 1
ATOM 501 N N . MET A 1 65 ? 4.374 -2.347 -8.199 1.00 87.06 65 MET A N 1
ATOM 502 C CA . MET A 1 65 ? 5.053 -1.828 -7.008 1.00 87.06 65 MET A CA 1
ATOM 503 C C . MET A 1 65 ? 4.909 -0.309 -6.895 1.00 87.06 65 MET A C 1
ATOM 505 O O . MET A 1 65 ? 4.606 0.183 -5.815 1.00 87.06 65 MET A O 1
ATOM 509 N N . LEU A 1 66 ? 5.045 0.433 -8.000 1.00 89.00 66 LEU A N 1
ATOM 510 C CA . LEU A 1 66 ? 4.800 1.878 -8.002 1.00 89.00 66 LEU A CA 1
ATOM 511 C C . LEU A 1 66 ? 3.355 2.213 -7.606 1.00 89.00 66 LEU A C 1
ATOM 513 O O . LEU A 1 66 ? 3.132 3.105 -6.799 1.00 89.00 66 LEU A O 1
ATOM 517 N N . THR A 1 67 ? 2.356 1.513 -8.144 1.00 84.25 67 THR A N 1
ATOM 518 C CA . THR A 1 67 ? 0.959 1.788 -7.779 1.00 84.25 67 THR A CA 1
ATOM 519 C C . THR A 1 67 ? 0.695 1.517 -6.300 1.00 84.25 67 THR A C 1
ATOM 521 O O . THR A 1 67 ? -0.059 2.263 -5.681 1.00 84.25 67 THR A O 1
ATOM 524 N N . ARG A 1 68 ? 1.363 0.516 -5.702 1.00 81.56 68 ARG A N 1
ATOM 525 C CA . ARG A 1 68 ? 1.349 0.315 -4.243 1.00 81.56 68 ARG A CA 1
ATOM 526 C C . ARG A 1 68 ? 2.013 1.477 -3.507 1.00 81.56 68 ARG A C 1
ATOM 528 O O . ARG A 1 68 ? 1.418 1.980 -2.566 1.00 81.56 68 ARG A O 1
ATOM 535 N N . LEU A 1 69 ? 3.175 1.944 -3.977 1.00 83.94 69 LEU A N 1
ATOM 536 C CA . LEU A 1 69 ? 3.889 3.105 -3.423 1.00 83.94 69 LEU A CA 1
ATOM 537 C C . LEU A 1 69 ? 2.988 4.346 -3.306 1.00 83.94 69 LEU A C 1
ATOM 539 O O . LEU A 1 69 ? 3.133 5.124 -2.372 1.00 83.94 69 LEU A O 1
ATOM 543 N N . LEU A 1 70 ? 2.053 4.512 -4.244 1.00 80.56 70 LEU A N 1
ATOM 544 C CA . LEU A 1 70 ? 1.103 5.627 -4.300 1.00 80.56 70 LEU A CA 1
ATOM 545 C C . LEU A 1 70 ? -0.222 5.361 -3.563 1.00 80.56 70 LEU A C 1
ATOM 547 O O . LEU A 1 70 ? -1.181 6.111 -3.745 1.00 80.56 70 LEU A O 1
ATOM 551 N N . GLY A 1 71 ? -0.321 4.277 -2.788 1.00 72.00 71 GLY A N 1
ATOM 552 C CA . GLY A 1 71 ? -1.543 3.927 -2.057 1.00 72.00 71 GLY A CA 1
ATOM 553 C C . GLY A 1 71 ? -2.691 3.437 -2.924 1.00 72.00 71 GLY A C 1
ATOM 554 O O . GLY A 1 71 ? -3.847 3.502 -2.517 1.00 72.00 71 GLY A O 1
ATOM 555 N N . LYS A 1 72 ? -2.409 2.986 -4.149 1.00 72.25 72 LYS A N 1
ATOM 556 C CA . LYS A 1 72 ? -3.416 2.505 -5.106 1.00 72.25 72 LYS A CA 1
ATOM 557 C C . LYS A 1 72 ? -3.422 0.983 -5.192 1.00 72.25 72 LYS A C 1
ATOM 559 O O . LYS A 1 72 ? -3.611 0.418 -6.260 1.00 72.25 72 LYS A O 1
ATOM 564 N N . CYS A 1 73 ? -3.208 0.305 -4.066 1.00 58.03 73 CYS A N 1
ATOM 565 C CA . CYS A 1 73 ? -3.210 -1.157 -3.966 1.00 58.03 73 CYS A CA 1
ATOM 566 C C . CYS A 1 73 ? -4.595 -1.792 -4.222 1.00 58.03 73 CYS A C 1
ATOM 568 O O . CYS A 1 73 ? -4.652 -2.946 -4.637 1.00 58.03 73 CYS A O 1
ATOM 570 N N . SER A 1 74 ? -5.695 -1.044 -4.053 1.00 53.31 74 SER A N 1
ATOM 571 C CA . SER A 1 74 ? -7.085 -1.513 -4.216 1.00 53.31 74 SER A CA 1
ATOM 572 C C . SER A 1 74 ? -7.620 -1.495 -5.655 1.00 53.31 74 SER A C 1
ATOM 574 O O . SER A 1 74 ? -8.721 -1.977 -5.913 1.00 53.31 74 SER A O 1
ATOM 576 N N . ILE A 1 75 ? -6.851 -0.990 -6.626 1.00 54.09 75 ILE A N 1
ATOM 577 C CA . ILE A 1 75 ? -7.291 -0.898 -8.031 1.00 54.09 75 ILE A CA 1
ATOM 578 C C . ILE A 1 75 ? -7.461 -2.267 -8.709 1.00 54.09 75 ILE A C 1
ATOM 580 O O . ILE A 1 75 ? -7.981 -2.329 -9.814 1.00 54.09 75 ILE A O 1
ATOM 584 N N . ILE A 1 76 ? -7.037 -3.365 -8.074 1.00 51.03 76 ILE A N 1
ATOM 585 C CA . ILE A 1 76 ? -6.992 -4.711 -8.669 1.00 51.03 76 ILE A CA 1
ATOM 586 C C . ILE A 1 76 ? -8.405 -5.269 -8.952 1.00 51.03 76 ILE A C 1
ATOM 588 O O . ILE A 1 76 ? -8.566 -6.034 -9.903 1.00 51.03 76 ILE A O 1
ATOM 592 N N . ASN A 1 77 ? -9.435 -4.801 -8.232 1.00 48.06 77 ASN A N 1
ATOM 593 C CA . ASN A 1 77 ? -10.817 -5.298 -8.344 1.00 48.06 77 ASN A CA 1
ATOM 594 C C . ASN A 1 77 ? -11.817 -4.296 -8.955 1.00 48.06 77 ASN A C 1
ATOM 596 O O . ASN A 1 77 ? -12.999 -4.605 -9.088 1.00 48.06 77 ASN A O 1
ATOM 600 N N . ALA A 1 78 ? -11.369 -3.102 -9.344 1.00 51.25 78 ALA A N 1
ATOM 601 C CA . ALA A 1 78 ? -12.245 -2.039 -9.828 1.00 51.25 78 ALA A CA 1
ATOM 602 C C . ALA A 1 78 ? -12.410 -2.079 -11.357 1.00 51.25 78 ALA A C 1
ATOM 604 O O . ALA A 1 78 ? -11.425 -2.152 -12.080 1.00 51.25 78 ALA A O 1
ATOM 605 N N . THR A 1 79 ? -13.633 -1.954 -11.881 1.00 54.72 79 THR A N 1
ATOM 606 C CA . THR A 1 79 ? -13.907 -1.688 -13.315 1.00 54.72 79 THR A CA 1
ATOM 607 C C . THR A 1 79 ? -13.778 -0.202 -13.679 1.00 54.72 79 THR A C 1
ATOM 609 O O . THR A 1 79 ? -14.263 0.234 -14.720 1.00 54.72 79 THR A O 1
ATOM 612 N N . ASP A 1 80 ? -13.142 0.586 -12.815 1.00 65.62 80 ASP A N 1
ATOM 613 C CA . ASP A 1 80 ? -13.318 2.040 -12.766 1.00 65.62 80 ASP A CA 1
ATOM 614 C C . ASP A 1 80 ? -12.447 2.804 -13.772 1.00 65.62 80 ASP A C 1
ATOM 616 O O . ASP A 1 80 ? -12.625 4.009 -13.958 1.00 65.62 80 ASP A O 1
ATOM 620 N N . TYR A 1 81 ? -11.520 2.119 -14.451 1.00 76.12 81 TYR A N 1
ATOM 621 C CA . TYR A 1 81 ? -10.586 2.745 -15.384 1.00 76.12 81 TYR A CA 1
ATOM 622 C C . TYR A 1 81 ? -10.813 2.288 -16.830 1.00 76.12 81 TYR A C 1
ATOM 624 O O . TYR A 1 81 ? -10.943 1.083 -17.076 1.00 76.12 81 TYR A O 1
ATOM 632 N N . PRO A 1 82 ? -10.807 3.224 -17.803 1.00 86.94 82 PRO A N 1
ATOM 633 C CA . PRO A 1 82 ? -10.896 2.889 -19.220 1.00 86.94 82 PRO A CA 1
ATOM 634 C C . PRO A 1 82 ? -9.829 1.877 -19.643 1.00 86.94 82 PRO A C 1
ATOM 636 O O . PRO A 1 82 ? -8.712 1.882 -19.118 1.00 86.94 82 PRO A O 1
ATOM 639 N N . ASP A 1 83 ? -10.153 1.035 -20.629 1.00 90.69 83 ASP A N 1
ATOM 640 C CA . ASP A 1 83 ? -9.171 0.110 -21.193 1.00 90.69 83 ASP A CA 1
ATOM 641 C C . ASP A 1 83 ? -7.960 0.889 -21.724 1.00 90.69 83 ASP A C 1
ATOM 643 O O . ASP A 1 83 ? -8.089 1.837 -22.500 1.00 90.69 83 ASP A O 1
ATOM 647 N N . SER A 1 84 ? -6.770 0.481 -21.291 1.00 92.69 84 SER A N 1
ATOM 648 C CA . SER A 1 84 ? -5.505 1.093 -21.697 1.00 92.69 84 SER A CA 1
ATOM 649 C C . SER A 1 84 ? -5.192 0.949 -23.191 1.00 92.69 84 SER A C 1
ATOM 651 O O . SER A 1 84 ? -4.321 1.662 -23.694 1.00 92.69 84 SER A O 1
ATOM 653 N N . GLY A 1 85 ? -5.857 0.028 -23.896 1.00 94.69 85 GLY A N 1
ATOM 654 C CA . GLY A 1 85 ? -5.640 -0.268 -25.313 1.00 94.69 85 GLY A CA 1
ATOM 655 C C . GLY A 1 85 ? -4.384 -1.097 -25.593 1.00 94.69 85 GLY A C 1
ATOM 656 O O . GLY A 1 85 ? -4.036 -1.313 -26.754 1.00 94.69 85 GLY A O 1
ATOM 657 N N . PHE A 1 86 ? -3.681 -1.557 -24.554 1.00 97.38 86 PHE A N 1
ATOM 658 C CA . PHE A 1 86 ? -2.505 -2.406 -24.714 1.00 97.38 86 PHE A CA 1
ATOM 659 C C . PHE A 1 86 ? -2.891 -3.876 -24.892 1.00 97.38 86 PHE A C 1
ATOM 661 O O . PHE A 1 86 ? -3.669 -4.434 -24.115 1.00 97.38 86 PHE A O 1
ATOM 668 N N . ASN A 1 87 ? -2.274 -4.519 -25.881 1.00 96.19 87 ASN A N 1
ATOM 669 C CA . ASN A 1 87 ? -2.605 -5.885 -26.292 1.00 96.19 87 ASN A CA 1
ATOM 670 C C . ASN A 1 87 ? -1.828 -6.970 -25.530 1.00 96.19 87 ASN A C 1
ATOM 672 O O . ASN A 1 87 ? -2.162 -8.145 -25.638 1.00 96.19 87 ASN A O 1
ATOM 676 N N . ASP A 1 88 ? -0.780 -6.603 -24.786 1.00 97.38 88 ASP A N 1
ATOM 677 C CA . ASP A 1 88 ? 0.120 -7.543 -24.105 1.00 97.38 88 ASP A CA 1
ATOM 678 C C . ASP A 1 88 ? 0.013 -7.513 -22.573 1.00 97.38 88 ASP A C 1
ATOM 680 O O . ASP A 1 88 ? 0.937 -7.948 -21.887 1.00 97.38 88 ASP A O 1
ATOM 684 N N . VAL A 1 89 ? -1.119 -7.034 -22.039 1.00 95.38 89 VAL A N 1
ATOM 685 C CA . VAL A 1 89 ? -1.383 -6.968 -20.594 1.00 95.38 89 VAL A CA 1
ATOM 686 C C . VAL A 1 89 ? -2.175 -8.197 -20.125 1.00 95.38 89 VAL A C 1
ATOM 688 O O . VAL A 1 89 ? -3.310 -8.388 -20.568 1.00 95.38 89 VAL A O 1
ATOM 691 N N . PRO A 1 90 ? -1.631 -9.032 -19.217 1.00 92.81 90 PRO A N 1
ATOM 692 C CA . PRO A 1 90 ? -2.348 -10.181 -18.671 1.00 92.81 90 PRO A CA 1
ATOM 693 C C . PRO A 1 90 ? -3.507 -9.744 -17.764 1.00 92.81 90 PRO A C 1
ATOM 695 O O . PRO A 1 90 ? -3.468 -8.667 -17.169 1.00 92.81 90 PRO A O 1
ATOM 698 N N . LYS A 1 91 ? -4.511 -10.618 -17.596 1.00 89.19 91 LYS A N 1
ATOM 699 C CA . LYS A 1 91 ? -5.737 -10.338 -16.820 1.00 89.19 91 LYS A CA 1
ATOM 700 C C . LYS A 1 91 ? -5.451 -9.753 -15.430 1.00 89.19 91 LYS A C 1
ATOM 702 O O . LYS A 1 91 ? -6.060 -8.755 -15.068 1.00 89.19 91 LYS A O 1
ATOM 707 N N . TRP A 1 92 ? -4.492 -10.325 -14.697 1.00 86.06 92 TRP A N 1
ATOM 708 C CA . TRP A 1 92 ? -4.143 -9.885 -13.340 1.00 86.06 92 TRP A CA 1
ATOM 709 C C . TRP A 1 92 ? -3.574 -8.459 -13.280 1.00 86.06 92 TRP A C 1
ATOM 711 O O . TRP A 1 92 ? -3.733 -7.777 -12.277 1.00 86.06 92 TRP A O 1
ATOM 721 N N . GLY A 1 93 ? -2.920 -7.992 -14.347 1.00 87.44 93 GLY A N 1
ATOM 722 C CA . GLY A 1 93 ? -2.319 -6.658 -14.412 1.00 87.44 93 GLY A CA 1
ATOM 723 C C . GLY A 1 93 ? -3.192 -5.620 -15.110 1.00 87.44 93 GLY A C 1
ATOM 724 O O . GLY A 1 93 ? -2.791 -4.462 -15.216 1.00 87.44 93 GLY A O 1
ATOM 725 N N . LYS A 1 94 ? -4.362 -6.022 -15.626 1.00 88.69 94 LYS A N 1
ATOM 726 C CA . LYS A 1 94 ? -5.188 -5.184 -16.502 1.00 88.69 94 LYS A CA 1
ATOM 727 C C . LYS A 1 94 ? -5.599 -3.888 -15.809 1.00 88.69 94 LYS A C 1
ATOM 729 O O . LYS A 1 94 ? -5.390 -2.822 -16.379 1.00 88.69 94 LYS A O 1
ATOM 734 N N . GLN A 1 95 ? -6.086 -3.961 -14.572 1.00 86.00 95 GLN A N 1
ATOM 735 C CA . GLN A 1 95 ? -6.538 -2.763 -13.863 1.00 86.00 95 GLN A CA 1
ATOM 736 C C . GLN A 1 95 ? -5.397 -1.844 -13.443 1.00 86.00 95 GLN A C 1
ATOM 738 O O . GLN A 1 95 ? -5.490 -0.632 -13.620 1.00 86.00 95 GLN A O 1
ATOM 743 N N . THR A 1 96 ? -4.277 -2.409 -12.990 1.00 87.31 96 THR A N 1
ATOM 744 C CA . THR A 1 96 ? -3.062 -1.640 -12.701 1.00 87.31 96 THR A CA 1
ATOM 745 C C . THR A 1 96 ? -2.612 -0.835 -13.917 1.00 87.31 96 THR A C 1
ATOM 747 O O . THR A 1 96 ? -2.301 0.349 -13.797 1.00 87.31 96 THR A O 1
ATOM 750 N N . VAL A 1 97 ? -2.603 -1.453 -15.101 1.00 92.44 97 VAL A N 1
ATOM 751 C CA . VAL A 1 97 ? -2.181 -0.778 -16.333 1.00 92.44 97 VAL A CA 1
ATOM 752 C C . VAL A 1 97 ? -3.236 0.211 -16.836 1.00 92.44 97 VAL A C 1
ATOM 754 O O . VAL A 1 97 ? -2.863 1.284 -17.305 1.00 92.44 97 VAL A O 1
ATOM 757 N N . ASN A 1 98 ? -4.529 -0.099 -16.712 1.00 90.38 98 ASN A N 1
ATOM 758 C CA . ASN A 1 98 ? -5.616 0.824 -17.052 1.00 90.38 98 ASN A CA 1
ATOM 759 C C . ASN A 1 98 ? -5.549 2.099 -16.203 1.00 90.38 98 ASN A C 1
ATOM 761 O O . ASN A 1 98 ? -5.482 3.193 -16.761 1.00 90.38 98 ASN A O 1
ATOM 765 N N . TYR A 1 99 ? -5.448 1.958 -14.877 1.00 87.06 99 TYR A N 1
ATOM 766 C CA . TYR A 1 99 ? -5.217 3.072 -13.957 1.00 87.06 99 TYR A CA 1
ATOM 767 C C . TYR A 1 99 ? -3.965 3.863 -14.344 1.00 87.06 99 TYR A C 1
ATOM 769 O O . TYR A 1 99 ? -4.012 5.074 -14.556 1.00 87.06 99 TYR A O 1
ATOM 777 N N . ALA A 1 100 ? -2.829 3.176 -14.490 1.00 89.81 100 ALA A N 1
ATOM 778 C CA . ALA A 1 100 ? -1.570 3.832 -14.807 1.00 89.81 100 ALA A CA 1
ATOM 779 C C . ALA A 1 100 ? -1.627 4.593 -16.137 1.00 89.81 100 ALA A C 1
ATOM 781 O O . ALA A 1 100 ? -0.978 5.628 -16.279 1.00 89.81 100 ALA A O 1
ATOM 782 N N . LYS A 1 101 ? -2.396 4.106 -17.117 1.00 90.69 101 LYS A N 1
ATOM 783 C CA . LYS A 1 101 ? -2.624 4.815 -18.375 1.00 90.69 101 LYS A CA 1
ATOM 784 C C . LYS A 1 101 ? -3.544 6.021 -18.178 1.00 90.69 101 LYS A C 1
ATOM 786 O O . LYS A 1 101 ? -3.235 7.084 -18.712 1.00 90.69 101 LYS A O 1
ATOM 791 N N . SER A 1 102 ? -4.624 5.890 -17.405 1.00 86.19 102 SER A N 1
ATOM 792 C CA . SER A 1 102 ? -5.596 6.969 -17.189 1.00 86.19 102 SER A CA 1
ATOM 793 C C . SER A 1 102 ? -5.024 8.147 -16.404 1.00 86.19 102 SER A C 1
ATOM 795 O O . SER A 1 102 ? -5.404 9.283 -16.661 1.00 86.19 102 SER A O 1
ATOM 797 N N . VAL A 1 103 ? -4.095 7.893 -15.475 1.00 82.94 103 VAL A N 1
ATOM 798 C CA . VAL A 1 103 ? -3.409 8.945 -14.701 1.00 82.94 103 VAL A CA 1
ATOM 799 C C . VAL A 1 103 ? -2.044 9.339 -15.277 1.00 82.94 103 VAL A C 1
ATOM 801 O O . VAL A 1 103 ? -1.287 10.065 -14.644 1.00 82.94 103 VAL A O 1
ATOM 804 N N . GLY A 1 104 ? -1.700 8.852 -16.474 1.00 86.88 104 GLY A N 1
ATOM 805 C CA . GLY A 1 104 ? -0.489 9.270 -17.184 1.00 86.88 104 GLY A CA 1
ATOM 806 C C . GLY A 1 104 ? 0.833 8.706 -16.649 1.00 86.88 104 GLY A C 1
ATOM 807 O O . GLY A 1 104 ? 1.891 9.143 -17.091 1.00 86.88 104 GLY A O 1
ATOM 808 N N . LEU A 1 105 ? 0.817 7.702 -15.765 1.00 87.69 105 LEU A N 1
ATOM 809 C CA . LEU A 1 105 ? 2.026 7.017 -15.281 1.00 87.69 105 LEU A CA 1
ATOM 810 C C . LEU A 1 105 ? 2.730 6.225 -16.396 1.00 87.69 105 LEU A C 1
ATOM 812 O O . LEU A 1 105 ? 3.959 6.114 -16.414 1.00 87.69 105 LEU A O 1
ATOM 816 N N . THR A 1 106 ? 1.987 5.703 -17.378 1.00 90.69 106 THR A N 1
ATOM 817 C CA . THR A 1 106 ? 2.565 4.967 -18.513 1.00 90.69 106 THR A CA 1
ATOM 818 C C . THR A 1 106 ? 1.964 5.349 -19.861 1.00 90.69 106 THR A C 1
ATOM 820 O O . THR A 1 106 ? 0.762 5.553 -20.001 1.00 90.69 106 THR A O 1
ATOM 823 N N . ASN A 1 107 ? 2.815 5.356 -20.891 1.00 90.06 107 ASN A N 1
ATOM 824 C CA . ASN A 1 107 ? 2.410 5.450 -22.294 1.00 90.06 107 ASN A CA 1
ATOM 825 C C . ASN A 1 107 ? 2.646 4.153 -23.079 1.00 90.06 107 ASN A C 1
ATOM 827 O O . ASN A 1 107 ? 2.318 4.095 -24.261 1.00 90.06 107 ASN A O 1
ATOM 831 N N . GLY A 1 108 ? 3.147 3.106 -22.419 1.00 91.94 108 GLY A N 1
ATOM 832 C CA . GLY A 1 108 ? 3.594 1.881 -23.074 1.00 91.94 108 GLY A CA 1
ATOM 833 C C . GLY A 1 108 ? 4.936 2.052 -23.787 1.00 91.94 108 GLY A C 1
ATOM 834 O O . GLY A 1 108 ? 5.655 3.022 -23.557 1.00 91.94 108 GLY A O 1
ATOM 835 N N . ILE A 1 109 ? 5.269 1.080 -24.632 1.00 91.44 109 ILE A N 1
ATOM 836 C CA . ILE A 1 109 ? 6.534 0.996 -25.383 1.00 91.44 109 ILE A CA 1
ATOM 837 C C . ILE A 1 109 ? 6.330 1.167 -26.900 1.00 91.44 109 ILE A C 1
ATOM 839 O O . ILE A 1 109 ? 7.214 0.848 -27.689 1.00 91.44 109 ILE A O 1
ATOM 843 N N . GLY A 1 110 ? 5.154 1.649 -27.316 1.00 91.06 110 GLY A N 1
ATOM 844 C CA . GLY A 1 110 ? 4.744 1.749 -28.720 1.00 91.06 110 GLY A CA 1
ATOM 845 C C . GLY A 1 110 ? 4.032 0.493 -29.238 1.00 91.06 110 GLY A C 1
ATOM 846 O O . GLY A 1 110 ? 3.889 -0.498 -28.525 1.00 91.06 110 GLY A O 1
ATOM 847 N N . ASN A 1 111 ? 3.540 0.547 -30.482 1.00 93.69 111 ASN A N 1
ATOM 848 C CA . ASN A 1 111 ? 2.853 -0.564 -31.166 1.00 93.69 111 ASN A CA 1
ATOM 849 C C . ASN A 1 111 ? 1.696 -1.198 -30.363 1.00 93.69 111 ASN A C 1
ATOM 851 O O . ASN A 1 111 ? 1.506 -2.411 -30.406 1.00 93.69 111 ASN A O 1
ATOM 855 N N . ASN A 1 112 ? 0.937 -0.389 -29.611 1.00 94.62 112 ASN A N 1
ATOM 856 C CA . ASN A 1 112 ? -0.139 -0.841 -28.713 1.00 94.62 112 ASN A CA 1
ATOM 857 C C . ASN A 1 112 ? 0.321 -1.872 -27.668 1.00 94.62 112 ASN A C 1
ATOM 859 O O . ASN A 1 112 ? -0.423 -2.780 -27.296 1.00 94.62 112 ASN A O 1
ATOM 863 N N . ARG A 1 113 ? 1.560 -1.742 -27.180 1.00 96.88 113 ARG A N 1
ATOM 864 C CA . ARG A 1 113 ? 2.129 -2.607 -26.144 1.00 96.88 113 ARG A CA 1
ATOM 865 C C . ARG A 1 113 ? 2.509 -1.823 -24.900 1.00 96.88 113 ARG A C 1
ATOM 867 O O . ARG A 1 113 ? 3.103 -0.748 -24.982 1.00 96.88 113 ARG A O 1
ATOM 874 N N . PHE A 1 114 ? 2.227 -2.410 -23.746 1.00 96.69 114 PHE A N 1
ATOM 875 C CA . PHE A 1 114 ? 2.778 -1.985 -22.467 1.00 96.69 114 PHE A CA 1
ATOM 876 C C . PHE A 1 114 ? 4.160 -2.610 -22.219 1.00 96.69 114 PHE A C 1
ATOM 878 O O . PHE A 1 114 ? 5.025 -1.970 -21.614 1.00 96.69 114 PHE A O 1
ATOM 885 N N . GLY A 1 115 ? 4.378 -3.838 -22.705 1.00 96.81 115 GLY A N 1
ATOM 886 C CA . GLY A 1 115 ? 5.593 -4.611 -22.453 1.00 96.81 115 GLY A CA 1
ATOM 887 C C . GLY A 1 115 ? 5.553 -5.388 -21.137 1.00 96.81 115 GLY A C 1
ATOM 888 O O . GLY A 1 115 ? 6.560 -5.428 -20.437 1.00 96.81 115 GLY A O 1
ATOM 889 N N . SER A 1 116 ? 4.414 -5.989 -20.771 1.00 96.38 116 SER A N 1
ATOM 890 C CA . SER A 1 116 ? 4.199 -6.565 -19.430 1.00 96.38 116 SER A CA 1
ATOM 891 C C . SER A 1 116 ? 5.284 -7.529 -18.959 1.00 96.38 116 SER A C 1
ATOM 893 O O . SER A 1 116 ? 5.682 -7.443 -17.803 1.00 96.38 116 SER A O 1
ATOM 895 N N . ASN A 1 117 ? 5.782 -8.397 -19.845 1.00 95.12 117 ASN A N 1
ATOM 896 C CA . ASN A 1 117 ? 6.790 -9.416 -19.522 1.00 95.12 117 ASN A CA 1
ATOM 897 C C . ASN A 1 117 ? 8.231 -8.976 -19.821 1.00 95.12 117 ASN A C 1
ATOM 899 O O . ASN A 1 117 ? 9.165 -9.744 -19.603 1.00 95.12 117 ASN A O 1
ATOM 903 N N . THR A 1 118 ? 8.429 -7.766 -20.345 1.00 93.88 118 THR A N 1
ATOM 904 C CA . THR A 1 118 ? 9.771 -7.237 -20.594 1.00 93.88 118 THR A CA 1
ATOM 905 C C . THR A 1 118 ? 10.476 -7.027 -19.257 1.00 93.88 118 THR A C 1
ATOM 907 O O . THR A 1 118 ? 9.862 -6.542 -18.303 1.00 93.88 118 THR A O 1
ATOM 910 N N . THR A 1 119 ? 11.760 -7.381 -19.179 1.00 92.69 119 THR A N 1
ATOM 911 C CA . THR A 1 119 ? 12.603 -7.055 -18.024 1.00 92.69 119 THR A CA 1
ATOM 912 C C . THR A 1 119 ? 12.569 -5.550 -17.778 1.00 92.69 119 THR A C 1
ATOM 914 O O . THR A 1 119 ? 12.809 -4.769 -18.695 1.00 92.69 119 THR A O 1
ATOM 917 N N . LEU A 1 120 ? 12.238 -5.152 -16.552 1.00 91.19 120 LEU A N 1
ATOM 918 C CA . LEU A 1 120 ? 12.202 -3.755 -16.146 1.00 91.19 120 LEU A CA 1
ATOM 919 C C . LEU A 1 120 ? 13.615 -3.176 -16.220 1.00 91.19 120 LEU A C 1
ATOM 921 O O . LEU A 1 120 ? 14.525 -3.704 -15.581 1.00 91.19 120 LEU A O 1
ATOM 925 N N . SER A 1 121 ? 13.799 -2.102 -16.984 1.00 87.38 121 SER A N 1
ATOM 926 C CA . SER A 1 121 ? 15.046 -1.340 -16.955 1.00 87.38 121 SER A CA 1
ATOM 927 C C . SER A 1 121 ? 15.016 -0.281 -15.850 1.00 87.38 121 SER A C 1
ATOM 929 O O . SER A 1 121 ? 13.955 0.094 -15.343 1.00 87.38 121 SER A O 1
ATOM 931 N N . TYR A 1 122 ? 16.192 0.234 -15.499 1.00 84.50 122 TYR A N 1
ATOM 932 C CA . TYR A 1 122 ? 16.304 1.396 -14.621 1.00 84.50 122 TYR A CA 1
ATOM 933 C C . TYR A 1 122 ? 15.523 2.592 -15.190 1.00 84.50 122 TYR A C 1
ATOM 935 O O . TYR A 1 122 ? 14.682 3.167 -14.503 1.00 84.50 122 TYR A O 1
ATOM 943 N N . GLN A 1 123 ? 15.733 2.897 -16.474 1.00 82.69 123 GLN A N 1
ATOM 944 C CA . GLN A 1 123 ? 15.068 3.975 -17.207 1.00 82.69 123 GLN A CA 1
ATOM 945 C C . GLN A 1 123 ? 13.537 3.872 -17.166 1.00 82.69 123 GLN A C 1
ATOM 947 O O . GLN A 1 123 ? 12.839 4.878 -17.010 1.00 82.69 123 GLN A O 1
ATOM 952 N N . ASP A 1 124 ? 13.000 2.654 -17.254 1.00 87.31 124 ASP A N 1
ATOM 953 C CA . ASP A 1 124 ? 11.564 2.403 -17.151 1.00 87.31 124 ASP A CA 1
ATOM 954 C C . ASP A 1 124 ? 11.018 2.810 -15.793 1.00 87.31 124 ASP A C 1
ATOM 956 O O . ASP A 1 124 ? 10.018 3.525 -15.700 1.00 87.31 124 ASP A O 1
ATOM 960 N N . TYR A 1 125 ? 11.694 2.362 -14.738 1.00 90.38 125 TYR A N 1
ATOM 961 C CA . TYR A 1 125 ? 11.256 2.609 -13.378 1.00 90.38 125 TYR A CA 1
ATOM 962 C C . TYR A 1 125 ? 11.468 4.066 -12.953 1.00 90.38 125 TYR A C 1
ATOM 964 O O . TYR A 1 125 ? 10.596 4.659 -12.320 1.00 90.38 125 TYR A O 1
ATOM 972 N N . ALA A 1 126 ? 12.573 4.680 -13.379 1.00 85.44 126 ALA A N 1
ATOM 973 C CA . ALA A 1 126 ? 12.831 6.106 -13.221 1.00 85.44 126 ALA A CA 1
ATOM 974 C C . ALA A 1 126 ? 11.723 6.949 -13.870 1.00 85.44 126 ALA A C 1
ATOM 976 O O . ALA A 1 126 ? 11.163 7.841 -13.235 1.00 85.44 126 ALA A O 1
ATOM 977 N N . THR A 1 127 ? 11.333 6.612 -15.104 1.00 85.06 127 THR A N 1
ATOM 978 C CA . THR A 1 127 ? 10.242 7.296 -15.815 1.00 85.06 127 THR A CA 1
ATOM 979 C C . THR A 1 127 ? 8.920 7.192 -15.051 1.00 85.06 127 THR A C 1
ATOM 981 O O . THR A 1 127 ? 8.185 8.174 -14.936 1.00 85.06 127 THR A O 1
ATOM 984 N N . PHE A 1 128 ? 8.608 6.009 -14.519 1.00 89.62 128 PHE A N 1
ATOM 985 C CA . PHE A 1 128 ? 7.427 5.799 -13.686 1.00 89.62 128 PHE A CA 1
ATOM 986 C C . PHE A 1 128 ? 7.441 6.682 -12.429 1.00 89.62 128 PHE A C 1
ATOM 988 O O . PHE A 1 128 ? 6.450 7.360 -12.156 1.00 89.62 128 PHE A O 1
ATOM 995 N N . LEU A 1 129 ? 8.561 6.728 -11.704 1.00 87.44 129 LEU A N 1
ATOM 996 C CA . LEU A 1 129 ? 8.704 7.540 -10.493 1.00 87.44 129 LEU A CA 1
ATOM 997 C C . LEU A 1 129 ? 8.612 9.045 -10.767 1.00 87.44 129 LEU A C 1
ATOM 999 O O . LEU A 1 129 ? 7.938 9.755 -10.028 1.00 87.44 129 LEU A O 1
ATOM 1003 N N . LEU A 1 130 ? 9.235 9.540 -11.837 1.00 82.88 130 LEU A N 1
ATOM 1004 C CA . LEU A 1 130 ? 9.181 10.963 -12.194 1.00 82.88 130 LEU A CA 1
ATOM 1005 C C . LEU A 1 130 ? 7.753 11.431 -12.479 1.00 82.88 130 LEU A C 1
ATOM 1007 O O . LEU A 1 130 ? 7.338 12.489 -12.003 1.00 82.88 130 LEU A O 1
ATOM 1011 N N . ARG A 1 131 ? 6.987 10.608 -13.202 1.00 85.06 131 ARG A N 1
ATOM 1012 C CA . ARG A 1 131 ? 5.564 10.860 -13.458 1.00 85.06 131 ARG A CA 1
ATOM 1013 C C . ARG A 1 131 ? 4.748 10.819 -12.172 1.00 85.06 131 ARG A C 1
ATOM 1015 O O . ARG A 1 131 ? 3.892 11.671 -11.974 1.00 85.06 131 ARG A O 1
ATOM 1022 N N . ALA A 1 132 ? 5.044 9.872 -11.285 1.00 81.31 132 ALA A N 1
ATOM 1023 C CA . ALA A 1 132 ? 4.381 9.749 -9.991 1.00 81.31 132 ALA A CA 1
ATOM 1024 C C . ALA A 1 132 ? 4.647 10.937 -9.048 1.00 81.31 132 ALA A C 1
ATOM 1026 O O . ALA A 1 132 ? 3.763 11.336 -8.297 1.00 81.31 132 ALA A O 1
ATOM 1027 N N . LEU A 1 133 ? 5.842 11.531 -9.106 1.00 77.12 133 LEU A N 1
ATOM 1028 C CA . LEU A 1 133 ? 6.195 12.739 -8.352 1.00 77.12 133 LEU A CA 1
ATOM 1029 C C . LEU A 1 133 ? 5.594 14.023 -8.949 1.00 77.12 133 LEU A C 1
ATOM 1031 O O . LEU A 1 133 ? 5.813 15.110 -8.405 1.00 77.12 133 LEU A O 1
ATOM 1035 N N . GLU A 1 134 ? 4.862 13.904 -10.065 1.00 72.44 134 GLU A N 1
ATOM 1036 C CA . GLU A 1 134 ? 4.306 15.009 -10.856 1.00 72.44 134 GLU A CA 1
ATOM 1037 C C . GLU A 1 134 ? 5.384 15.992 -11.345 1.00 72.44 134 GLU A C 1
ATOM 1039 O O . GLU A 1 134 ? 5.083 17.095 -11.786 1.00 72.44 134 GLU A O 1
ATOM 1044 N N . LEU A 1 135 ? 6.662 15.602 -11.290 1.00 56.53 135 LEU A N 1
ATOM 1045 C CA . LEU A 1 135 ? 7.816 16.458 -11.577 1.00 56.53 135 LEU A CA 1
ATOM 1046 C C . LEU A 1 135 ? 8.089 16.630 -13.069 1.00 56.53 135 LEU A C 1
ATOM 1048 O O . LEU A 1 135 ? 9.082 17.245 -13.456 1.00 56.53 135 LEU A O 1
ATOM 1052 N N . SER A 1 136 ? 7.221 16.100 -13.922 1.00 51.25 136 SER A N 1
ATOM 1053 C CA . SER A 1 136 ? 7.444 16.144 -15.349 1.00 51.25 136 SER A CA 1
ATOM 1054 C C . SER A 1 136 ? 6.150 16.211 -16.147 1.00 51.25 136 SER A C 1
ATOM 1056 O O . SER A 1 136 ? 5.509 15.195 -16.407 1.00 51.25 136 SER A O 1
ATOM 1058 N N . ASP A 1 137 ? 5.866 17.399 -16.669 1.00 49.25 137 ASP A N 1
ATOM 1059 C CA . ASP A 1 137 ? 5.049 17.536 -17.876 1.00 49.25 137 ASP A CA 1
ATOM 1060 C C . ASP A 1 137 ? 5.891 17.224 -19.145 1.00 49.25 137 ASP A C 1
ATOM 1062 O O . ASP A 1 137 ? 5.361 17.237 -20.255 1.00 49.25 137 ASP A O 1
ATOM 1066 N N . GLN A 1 138 ? 7.214 16.981 -19.000 1.00 43.62 138 GLN A N 1
ATOM 1067 C CA . GLN A 1 138 ? 8.215 17.013 -20.088 1.00 43.62 138 GLN A CA 1
ATOM 1068 C C . GLN A 1 138 ? 9.466 16.106 -19.923 1.00 43.62 138 GLN A C 1
ATOM 1070 O O . GLN A 1 138 ? 10.402 16.250 -20.708 1.00 43.62 138 GLN A O 1
ATOM 1075 N N . SER A 1 139 ? 9.556 15.174 -18.962 1.00 48.97 139 SER A N 1
ATOM 1076 C CA . SER A 1 139 ? 10.703 14.246 -18.935 1.00 48.97 139 SER A CA 1
ATOM 1077 C C . SER A 1 139 ? 10.486 13.200 -20.022 1.00 48.97 139 SER A C 1
ATOM 1079 O O . SER A 1 139 ? 9.691 12.259 -19.937 1.00 48.97 139 SER A O 1
ATOM 1081 N N . SER A 1 140 ? 11.139 13.461 -21.144 1.00 53.84 140 SER A N 1
ATOM 1082 C CA . SER A 1 140 ? 11.255 12.503 -22.222 1.00 53.84 140 SER A CA 1
ATOM 1083 C C . SER A 1 140 ? 12.006 11.273 -21.696 1.00 53.84 140 SER A C 1
ATOM 1085 O O . SER A 1 140 ? 12.806 11.377 -20.764 1.00 53.84 140 SER A O 1
ATOM 1087 N N . TRP A 1 141 ? 11.754 10.098 -22.278 1.00 52.12 141 TRP A N 1
ATOM 1088 C CA . TRP A 1 141 ? 12.437 8.852 -21.899 1.00 52.12 141 TRP A CA 1
ATOM 1089 C C . TRP A 1 141 ? 13.969 9.051 -21.847 1.00 52.12 141 TRP A C 1
ATOM 1091 O O . TRP A 1 141 ? 14.649 8.439 -21.035 1.00 52.12 141 TRP A O 1
ATOM 1101 N N . GLN A 1 142 ? 14.488 9.985 -22.647 1.00 59.59 142 GLN A N 1
ATOM 1102 C CA . GLN A 1 142 ? 15.889 10.362 -22.789 1.00 59.59 142 GLN A CA 1
ATOM 1103 C C . GLN A 1 142 ? 16.533 11.041 -21.563 1.00 59.59 142 GLN A C 1
ATOM 1105 O O . GLN A 1 142 ? 17.748 10.952 -21.447 1.00 59.59 142 GLN A O 1
ATOM 1110 N N . THR A 1 143 ? 15.785 11.708 -20.670 1.00 67.81 143 THR A N 1
ATOM 1111 C CA . THR A 1 143 ? 16.370 12.454 -19.520 1.00 67.81 143 THR A CA 1
ATOM 1112 C C . THR A 1 143 ? 16.045 11.846 -18.158 1.00 67.81 143 THR A C 1
ATOM 1114 O O . THR A 1 143 ? 16.517 12.329 -17.131 1.00 67.81 143 THR A O 1
ATOM 1117 N N . ALA A 1 144 ? 15.242 10.777 -18.134 1.00 67.25 144 ALA A N 1
ATOM 1118 C CA . ALA A 1 144 ? 14.702 10.214 -16.901 1.00 67.25 144 ALA A CA 1
ATOM 1119 C C . ALA A 1 144 ? 15.785 9.748 -15.912 1.00 67.25 144 ALA A C 1
ATOM 1121 O O . ALA A 1 144 ? 15.580 9.827 -14.702 1.00 67.25 144 ALA A O 1
ATOM 1122 N N . GLU A 1 145 ? 16.930 9.280 -16.411 1.00 70.62 145 GLU A N 1
ATOM 1123 C CA . GLU A 1 145 ? 18.029 8.806 -15.567 1.00 70.62 145 GLU A CA 1
ATOM 1124 C C . GLU A 1 145 ? 18.708 9.960 -14.820 1.00 70.62 145 GLU A C 1
ATOM 1126 O O . GLU A 1 145 ? 18.828 9.917 -13.598 1.00 70.62 145 GLU A O 1
ATOM 1131 N N . ASP A 1 146 ? 19.057 11.036 -15.522 1.00 69.38 146 ASP A N 1
ATOM 1132 C CA . ASP A 1 146 ? 19.689 12.212 -14.914 1.00 69.38 146 ASP A CA 1
ATOM 1133 C C . ASP A 1 146 ? 18.745 12.922 -13.933 1.00 69.38 146 ASP A C 1
ATOM 1135 O O . ASP A 1 146 ? 19.155 13.398 -12.868 1.00 69.38 146 ASP A O 1
ATOM 1139 N N . ASP A 1 147 ? 17.453 12.968 -14.265 1.00 70.56 147 ASP A N 1
ATOM 1140 C CA . ASP A 1 147 ? 16.433 13.581 -13.422 1.00 70.56 147 ASP A CA 1
ATOM 1141 C C . ASP A 1 147 ? 16.227 12.803 -12.121 1.00 70.56 147 ASP A C 1
ATOM 1143 O O . ASP A 1 147 ? 16.186 13.403 -11.042 1.00 70.56 147 ASP A O 1
ATOM 1147 N N . ILE A 1 148 ? 16.150 11.470 -12.184 1.00 72.44 148 ILE A N 1
ATOM 1148 C CA . ILE A 1 148 ? 15.980 10.665 -10.974 1.00 72.44 148 ILE A CA 1
ATOM 1149 C C . ILE A 1 148 ? 17.272 10.614 -10.145 1.00 72.44 148 ILE A C 1
ATOM 1151 O O . ILE A 1 148 ? 17.181 10.613 -8.916 1.00 72.44 148 ILE A O 1
ATOM 1155 N N . VAL A 1 149 ? 18.462 10.644 -10.767 1.00 73.00 149 VAL A N 1
ATOM 1156 C CA . VAL A 1 149 ? 19.754 10.793 -10.064 1.00 73.00 149 VAL A CA 1
ATOM 1157 C C . VAL A 1 149 ? 19.740 12.047 -9.216 1.00 73.00 149 VAL A C 1
ATOM 1159 O O . VAL A 1 149 ? 19.979 11.978 -8.011 1.00 73.00 149 VAL A O 1
ATOM 1162 N N . ARG A 1 150 ? 19.377 13.178 -9.823 1.00 71.88 150 ARG A N 1
ATOM 1163 C CA . ARG A 1 150 ? 19.310 14.468 -9.136 1.00 71.88 150 ARG A CA 1
ATOM 1164 C C . ARG A 1 150 ? 18.310 14.458 -7.977 1.00 71.88 150 ARG A C 1
ATOM 1166 O O . ARG A 1 150 ? 18.588 15.033 -6.932 1.00 71.88 150 ARG A O 1
ATOM 1173 N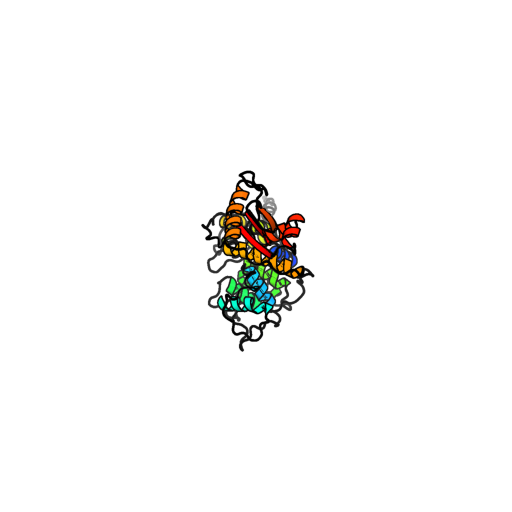 N . LEU A 1 151 ? 17.159 13.806 -8.145 1.00 69.81 151 LEU A N 1
ATOM 1174 C CA . LEU A 1 151 ? 16.089 13.795 -7.138 1.00 69.81 151 LEU A CA 1
ATOM 1175 C C . LEU A 1 151 ? 16.323 12.824 -5.982 1.00 69.81 151 LEU A C 1
ATOM 1177 O O . LEU A 1 151 ? 15.888 13.080 -4.859 1.00 69.81 151 LEU A O 1
ATOM 1181 N N . THR A 1 152 ? 16.947 11.686 -6.268 1.00 67.88 152 THR A N 1
ATOM 1182 C CA . THR A 1 152 ? 17.108 10.586 -5.307 1.00 67.88 152 THR A CA 1
ATOM 1183 C C . THR A 1 152 ? 18.528 10.487 -4.760 1.00 67.88 152 THR A C 1
ATOM 1185 O O . THR A 1 152 ? 18.778 9.699 -3.843 1.00 67.88 152 THR A O 1
ATOM 1188 N N . ASN A 1 153 ? 19.466 11.258 -5.317 1.00 68.56 153 ASN A N 1
ATOM 1189 C CA . ASN A 1 153 ? 20.894 11.178 -5.028 1.00 68.56 153 ASN A CA 1
ATOM 1190 C C . ASN A 1 153 ? 21.390 9.719 -5.067 1.00 68.56 153 ASN A C 1
ATOM 1192 O O . ASN A 1 153 ? 21.972 9.208 -4.108 1.00 68.56 153 ASN A O 1
ATOM 1196 N N . VAL A 1 154 ? 20.976 8.965 -6.090 1.00 70.56 154 VAL A N 1
ATOM 1197 C CA . VAL A 1 154 ? 21.447 7.592 -6.312 1.00 70.56 154 VAL A CA 1
ATOM 1198 C C . VAL A 1 154 ? 22.754 7.641 -7.095 1.00 70.56 154 VAL A C 1
ATOM 1200 O O . VAL A 1 154 ? 22.896 8.447 -8.012 1.00 70.56 154 VAL A O 1
ATOM 1203 N N . GLU A 1 155 ? 23.711 6.801 -6.713 1.00 67.31 155 GLU A N 1
ATOM 1204 C CA . GLU A 1 155 ? 25.028 6.764 -7.346 1.00 67.31 155 GLU A CA 1
ATOM 1205 C C . GLU A 1 155 ? 24.907 6.346 -8.813 1.00 67.31 155 GLU A C 1
ATOM 1207 O O . GLU A 1 155 ? 24.251 5.358 -9.139 1.00 67.31 155 GLU A O 1
ATOM 1212 N N . GLN A 1 156 ? 25.573 7.064 -9.717 1.00 63.69 156 GLN A N 1
ATOM 1213 C CA . GLN A 1 156 ? 25.499 6.772 -11.153 1.00 63.69 156 GLN A CA 1
ATOM 1214 C C . GLN A 1 156 ? 26.090 5.389 -11.492 1.00 63.69 156 GLN A C 1
ATOM 1216 O O . GLN A 1 156 ? 25.690 4.739 -12.455 1.00 63.69 156 GLN A O 1
ATOM 1221 N N . SER A 1 157 ? 27.000 4.881 -10.658 1.00 59.56 157 SER A N 1
ATOM 1222 C CA . SER A 1 157 ? 27.550 3.526 -10.763 1.00 59.56 157 SER A CA 1
ATOM 1223 C C . SER A 1 157 ? 26.511 2.424 -10.514 1.00 59.56 157 SER A C 1
ATOM 1225 O O . SER A 1 157 ? 26.629 1.356 -11.113 1.00 59.56 157 SER A O 1
ATOM 1227 N N . ASP A 1 158 ? 25.469 2.690 -9.719 1.00 57.88 158 ASP A N 1
ATOM 1228 C CA . ASP A 1 158 ? 24.331 1.782 -9.509 1.00 57.88 158 ASP A CA 1
ATOM 1229 C C . ASP A 1 158 ? 23.393 1.714 -10.726 1.00 57.88 158 ASP A C 1
ATOM 1231 O O . ASP A 1 158 ? 22.567 0.806 -10.825 1.00 57.88 158 ASP A O 1
ATOM 1235 N N . ILE A 1 159 ? 23.503 2.692 -11.627 1.00 59.50 159 ILE A N 1
ATOM 1236 C CA . ILE A 1 159 ? 22.712 2.820 -12.859 1.00 59.50 159 ILE A CA 1
ATOM 1237 C C . ILE A 1 159 ? 23.425 2.123 -14.012 1.00 59.50 159 ILE A C 1
ATOM 1239 O O . ILE A 1 159 ? 22.814 1.411 -14.803 1.00 59.50 159 ILE A O 1
ATOM 1243 N N . LEU A 1 160 ? 24.743 2.321 -14.086 1.00 54.47 160 LEU A N 1
ATOM 1244 C CA . LEU A 1 160 ? 25.578 1.877 -15.199 1.00 54.47 160 LEU A CA 1
ATOM 1245 C C . LEU A 1 160 ? 25.984 0.397 -15.109 1.00 54.47 160 LEU A C 1
ATOM 1247 O O . LEU A 1 160 ? 26.432 -0.172 -16.104 1.00 54.47 160 LEU A O 1
ATOM 1251 N N . ASN A 1 161 ? 25.836 -0.246 -13.944 1.00 49.91 161 ASN A N 1
ATOM 1252 C CA . ASN A 1 161 ? 26.205 -1.646 -13.740 1.00 49.91 161 ASN A CA 1
ATOM 1253 C C . ASN A 1 161 ? 24.991 -2.555 -13.483 1.00 49.91 161 ASN A C 1
ATOM 1255 O O . ASN A 1 161 ? 24.346 -2.475 -12.444 1.00 49.91 161 ASN A O 1
ATOM 1259 N N . ARG A 1 162 ? 24.842 -3.555 -14.365 1.00 54.34 162 ARG A N 1
ATOM 1260 C CA . ARG A 1 162 ? 23.988 -4.757 -14.254 1.00 54.34 162 ARG A CA 1
ATOM 1261 C C . ARG A 1 162 ? 22.486 -4.550 -14.468 1.00 54.34 162 ARG A C 1
ATOM 1263 O O . ARG A 1 162 ? 21.924 -3.471 -14.355 1.00 54.34 162 ARG A O 1
ATOM 1270 N N . GLN A 1 163 ? 21.856 -5.671 -14.819 1.00 70.62 163 GLN A N 1
ATOM 1271 C CA . GLN A 1 163 ? 20.413 -5.882 -14.864 1.00 70.62 163 GLN A CA 1
ATOM 1272 C C . GLN A 1 163 ? 19.728 -5.190 -13.676 1.00 70.62 163 GLN A C 1
ATOM 1274 O O . GLN A 1 163 ? 20.111 -5.427 -12.535 1.00 70.62 163 GLN A O 1
ATOM 1279 N N . PHE A 1 164 ? 18.721 -4.354 -13.935 1.00 83.12 164 PHE A N 1
ATOM 1280 C CA . PHE A 1 164 ? 17.991 -3.655 -12.879 1.00 83.12 164 PHE A CA 1
ATOM 1281 C C . PHE A 1 164 ? 17.144 -4.656 -12.074 1.00 83.12 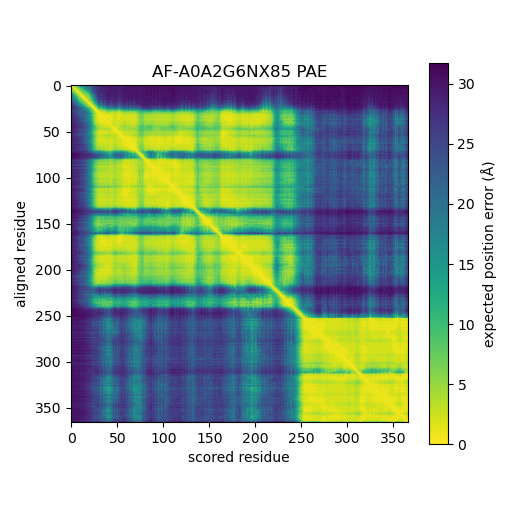164 PHE A C 1
ATOM 1283 O O . PHE A 1 164 ? 16.190 -5.258 -12.577 1.00 83.12 164 PHE A O 1
ATOM 1290 N N . LEU A 1 165 ? 17.555 -4.901 -10.827 1.00 88.62 165 LEU A N 1
ATOM 1291 C CA . LEU A 1 165 ? 16.952 -5.902 -9.944 1.00 88.62 165 LEU A CA 1
ATOM 1292 C C . LEU A 1 165 ? 15.863 -5.294 -9.055 1.00 88.62 165 LEU A C 1
ATOM 1294 O O . LEU A 1 165 ? 15.766 -4.077 -8.889 1.00 88.62 165 LEU A O 1
ATOM 1298 N N . ARG A 1 166 ? 15.082 -6.158 -8.398 1.00 90.06 166 ARG A N 1
ATOM 1299 C CA . ARG A 1 166 ? 14.111 -5.756 -7.362 1.00 90.06 166 ARG A CA 1
ATOM 1300 C C . ARG A 1 166 ? 14.750 -4.952 -6.227 1.00 90.06 166 ARG A C 1
ATOM 1302 O O . ARG A 1 166 ? 14.082 -4.113 -5.630 1.00 90.06 166 ARG A O 1
ATOM 1309 N N . SER A 1 167 ? 16.035 -5.175 -5.961 1.00 86.56 167 SER A N 1
ATOM 1310 C CA . SER A 1 167 ? 16.823 -4.388 -5.012 1.00 86.56 167 SER A CA 1
ATOM 1311 C C . SER A 1 167 ? 16.898 -2.901 -5.396 1.00 86.56 167 SER A C 1
ATOM 1313 O O . SER A 1 167 ? 16.624 -2.031 -4.571 1.00 86.56 167 SER A O 1
ATOM 1315 N N . GLY A 1 168 ? 17.125 -2.608 -6.681 1.00 86.44 168 GLY A N 1
ATOM 1316 C CA . GLY A 1 168 ? 17.099 -1.252 -7.227 1.00 86.44 168 GLY A CA 1
ATOM 1317 C C . GLY A 1 168 ? 15.702 -0.627 -7.199 1.00 86.44 168 GLY A C 1
ATOM 1318 O O . GLY A 1 168 ? 15.570 0.557 -6.896 1.00 86.44 168 GLY A O 1
ATOM 1319 N N . VAL A 1 169 ? 14.653 -1.424 -7.433 1.00 89.81 169 VAL A N 1
ATOM 1320 C CA . VAL A 1 169 ? 13.254 -0.972 -7.310 1.00 89.81 169 VAL A CA 1
ATOM 1321 C C . VAL A 1 169 ? 12.953 -0.509 -5.885 1.00 89.81 169 VAL A C 1
ATOM 1323 O O . VAL A 1 169 ? 12.444 0.596 -5.700 1.00 89.81 169 VAL A O 1
ATOM 1326 N N . ALA A 1 170 ? 13.307 -1.313 -4.878 1.00 89.69 170 ALA A N 1
ATOM 1327 C CA . ALA A 1 170 ? 13.121 -0.957 -3.473 1.00 89.69 170 ALA A CA 1
ATOM 1328 C C . ALA A 1 170 ? 13.918 0.306 -3.107 1.00 89.69 170 ALA A C 1
ATOM 1330 O O . ALA A 1 170 ? 13.365 1.258 -2.559 1.00 89.69 170 ALA A O 1
ATOM 1331 N N . ARG A 1 171 ? 15.200 0.365 -3.479 1.00 87.06 171 ARG A N 1
ATOM 1332 C CA . ARG A 1 171 ? 16.056 1.524 -3.197 1.00 87.06 171 ARG A CA 1
ATOM 1333 C C . ARG A 1 171 ? 15.507 2.821 -3.799 1.00 87.06 171 ARG A C 1
ATOM 1335 O O . ARG A 1 171 ? 15.421 3.828 -3.098 1.00 87.06 171 ARG A O 1
ATOM 1342 N N . LEU A 1 172 ? 15.101 2.804 -5.071 1.00 87.25 172 LEU A N 1
ATOM 1343 C CA . LEU A 1 172 ? 14.545 3.988 -5.733 1.00 87.25 172 LEU A CA 1
ATOM 1344 C C . LEU A 1 172 ? 13.173 4.384 -5.184 1.00 87.25 172 LEU A C 1
ATOM 1346 O O . LEU A 1 172 ? 12.945 5.569 -4.962 1.00 87.25 172 LEU A O 1
ATOM 1350 N N . SER A 1 173 ? 12.291 3.415 -4.918 1.00 90.19 173 SER A N 1
ATOM 1351 C CA . SER A 1 173 ? 10.981 3.671 -4.296 1.00 90.19 173 SER A CA 1
ATOM 1352 C C . SER A 1 173 ? 11.135 4.404 -2.968 1.00 90.19 173 SER A C 1
ATOM 1354 O O . SER A 1 173 ? 10.471 5.405 -2.715 1.00 90.19 173 SER A O 1
ATOM 1356 N N . TYR A 1 174 ? 12.052 3.916 -2.130 1.00 89.25 174 TYR A N 1
ATOM 1357 C CA . TYR A 1 174 ? 12.312 4.488 -0.820 1.00 89.25 174 TYR A CA 1
ATOM 1358 C C . TYR A 1 174 ? 12.843 5.915 -0.911 1.00 89.25 174 TYR A C 1
ATOM 1360 O O . TYR A 1 174 ? 12.339 6.818 -0.249 1.00 89.25 174 TYR A O 1
ATOM 1368 N N . LYS A 1 175 ? 13.848 6.134 -1.765 1.00 86.69 175 LYS A N 1
ATOM 1369 C CA . LYS A 1 175 ? 14.407 7.470 -1.977 1.00 86.69 175 LYS A CA 1
ATOM 1370 C C . LYS A 1 175 ? 13.348 8.429 -2.527 1.00 86.69 175 LYS A C 1
ATOM 1372 O O . LYS A 1 175 ? 13.273 9.553 -2.053 1.00 86.69 175 LYS A O 1
ATOM 1377 N N . ALA A 1 176 ? 12.488 7.971 -3.438 1.00 87.38 176 ALA A N 1
ATOM 1378 C CA . ALA A 1 176 ? 11.402 8.779 -3.988 1.00 87.38 176 ALA A CA 1
ATOM 1379 C C . ALA A 1 176 ? 10.351 9.188 -2.941 1.00 87.38 176 ALA A C 1
ATOM 1381 O O . ALA A 1 176 ? 9.863 10.314 -3.002 1.00 87.38 176 ALA A O 1
ATOM 1382 N N . LEU A 1 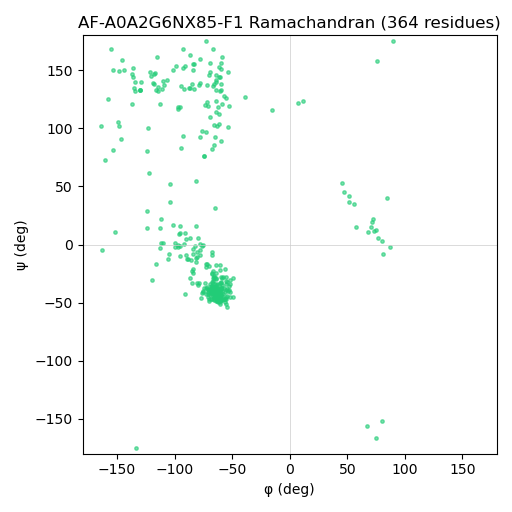177 ? 10.036 8.340 -1.949 1.00 87.31 177 LEU A N 1
ATOM 1383 C CA . LEU A 1 177 ? 9.180 8.734 -0.813 1.00 87.31 177 LEU A CA 1
ATOM 1384 C C . LEU A 1 177 ? 9.746 9.942 -0.065 1.00 87.31 177 LEU A C 1
ATOM 1386 O O . LEU A 1 177 ? 9.003 10.818 0.378 1.00 87.31 177 LEU A O 1
ATOM 1390 N N . LEU A 1 178 ? 11.068 9.996 0.056 1.00 85.31 178 LEU A N 1
ATOM 1391 C CA . LEU A 1 178 ? 11.779 11.063 0.743 1.00 85.31 178 LEU A CA 1
ATOM 1392 C C . LEU A 1 178 ? 12.164 12.224 -0.191 1.00 85.31 178 LEU A C 1
ATOM 1394 O O . LEU A 1 178 ? 12.812 13.165 0.258 1.00 85.31 178 LEU A O 1
ATOM 1398 N N . SER A 1 179 ? 11.754 12.199 -1.461 1.00 82.19 179 SER A N 1
ATOM 1399 C CA . SER A 1 179 ? 11.958 13.293 -2.416 1.00 82.19 179 SER A CA 1
ATOM 1400 C C . SER A 1 179 ? 10.757 14.246 -2.440 1.00 82.19 179 SER A C 1
ATOM 1402 O O . SER A 1 179 ? 9.613 13.866 -2.171 1.00 82.19 179 SER A O 1
ATOM 1404 N N . LYS A 1 180 ? 11.013 15.515 -2.784 1.00 79.94 180 LYS A N 1
ATOM 1405 C CA . LYS A 1 180 ? 9.967 16.529 -2.987 1.00 79.94 180 LYS A CA 1
ATOM 1406 C C . LYS A 1 180 ? 9.199 16.243 -4.284 1.00 79.94 180 LYS A C 1
ATOM 1408 O O . LYS A 1 180 ? 9.801 15.930 -5.302 1.00 79.94 180 LYS A O 1
ATOM 1413 N N . THR A 1 181 ? 7.879 16.382 -4.242 1.00 78.94 181 THR A N 1
ATOM 1414 C CA . THR A 1 181 ? 6.991 16.458 -5.415 1.00 78.94 181 THR A CA 1
ATOM 1415 C C . THR A 1 181 ? 7.152 17.808 -6.124 1.00 78.94 181 THR A C 1
ATOM 1417 O O . THR A 1 181 ? 7.825 18.706 -5.609 1.00 78.94 181 THR A O 1
ATOM 1420 N N . LYS A 1 182 ? 6.485 18.008 -7.270 1.00 74.31 182 LYS A N 1
ATOM 1421 C CA . LYS A 1 182 ? 6.452 19.308 -7.980 1.00 74.31 182 LYS A CA 1
ATOM 1422 C C . LYS A 1 182 ? 6.042 20.492 -7.103 1.00 74.31 182 LYS A C 1
ATOM 1424 O O . LYS A 1 182 ? 6.537 21.596 -7.303 1.00 74.31 182 LYS A O 1
ATOM 1429 N N . ASN A 1 183 ? 5.209 20.253 -6.094 1.00 71.12 183 ASN A N 1
ATOM 1430 C CA . ASN A 1 183 ? 4.730 21.288 -5.178 1.00 71.12 183 ASN A CA 1
ATOM 1431 C C . ASN A 1 183 ? 5.681 21.534 -3.991 1.00 71.12 183 ASN A C 1
ATOM 1433 O O . ASN A 1 183 ? 5.343 22.264 -3.065 1.00 71.12 183 ASN A O 1
ATOM 1437 N N . GLY A 1 184 ? 6.860 20.902 -3.976 1.00 74.31 184 GLY A N 1
ATOM 1438 C CA . GLY A 1 184 ? 7.865 21.059 -2.922 1.00 74.31 184 GLY A CA 1
ATOM 1439 C C . GLY A 1 184 ? 7.612 20.223 -1.661 1.00 74.31 184 GLY A C 1
ATOM 1440 O O . GLY A 1 184 ? 8.495 20.133 -0.808 1.00 74.31 184 GLY A O 1
ATOM 1441 N N . THR A 1 185 ? 6.451 19.571 -1.535 1.00 78.69 185 THR A N 1
ATOM 1442 C CA . THR A 1 185 ? 6.124 18.656 -0.426 1.00 78.69 185 THR A CA 1
ATOM 1443 C C . THR A 1 185 ? 6.771 17.293 -0.640 1.00 78.69 185 THR A C 1
ATOM 1445 O O . THR A 1 185 ? 6.715 16.766 -1.749 1.00 78.69 185 THR A O 1
ATOM 1448 N N . LEU A 1 186 ? 7.339 16.694 0.412 1.00 82.81 186 LEU A N 1
ATOM 1449 C CA . LEU A 1 186 ? 7.831 15.313 0.364 1.00 82.81 186 LEU A CA 1
ATOM 1450 C C . LEU A 1 186 ? 6.699 14.340 0.027 1.00 82.81 186 LEU A C 1
ATOM 1452 O O . LEU A 1 186 ? 5.608 14.457 0.591 1.00 82.81 186 LEU A O 1
ATOM 1456 N N . LEU A 1 187 ? 6.964 13.357 -0.835 1.00 84.31 187 LEU A N 1
ATOM 1457 C CA . LEU A 1 187 ? 5.954 12.368 -1.214 1.00 84.31 187 LEU A CA 1
ATOM 1458 C C . LEU A 1 187 ? 5.406 11.624 0.013 1.00 84.31 187 LEU A C 1
ATOM 1460 O O . LEU A 1 187 ? 4.197 11.495 0.145 1.00 84.31 187 LEU A O 1
ATOM 1464 N N . ILE A 1 188 ? 6.261 11.224 0.957 1.00 84.06 188 ILE A N 1
ATOM 1465 C CA . ILE A 1 188 ? 5.836 10.538 2.186 1.00 84.06 188 ILE A CA 1
ATOM 1466 C C . ILE A 1 188 ? 4.858 11.380 3.020 1.00 84.06 188 ILE A C 1
ATOM 1468 O O . ILE A 1 188 ? 3.888 10.849 3.544 1.00 84.06 188 ILE A O 1
ATOM 1472 N N . VAL A 1 189 ? 5.052 12.703 3.078 1.00 78.12 189 VAL A N 1
ATOM 1473 C CA . VAL A 1 189 ? 4.150 13.624 3.791 1.00 78.12 189 VAL A CA 1
ATOM 1474 C C . VAL A 1 189 ? 2.827 13.762 3.043 1.00 78.12 189 VAL A C 1
ATOM 1476 O O . VAL A 1 189 ? 1.770 13.728 3.664 1.00 78.12 189 VAL A O 1
ATOM 1479 N N . LYS A 1 190 ? 2.870 13.875 1.708 1.00 78.44 190 LYS A N 1
ATOM 1480 C CA . LYS A 1 190 ? 1.661 13.877 0.870 1.00 78.44 190 LYS A CA 1
ATOM 1481 C C . LYS A 1 190 ? 0.828 12.618 1.126 1.00 78.44 190 LYS A C 1
ATOM 1483 O O . LYS A 1 190 ? -0.367 12.729 1.363 1.00 78.44 190 LYS A O 1
ATOM 1488 N N . LEU A 1 191 ? 1.464 11.448 1.146 1.00 78.69 191 LEU A N 1
ATOM 1489 C CA . LEU A 1 191 ? 0.774 10.174 1.339 1.00 78.69 191 LEU A CA 1
ATOM 1490 C C . LEU A 1 191 ? 0.196 10.012 2.754 1.00 78.69 191 LEU A C 1
ATOM 1492 O O . LEU A 1 191 ? -0.899 9.476 2.891 1.00 78.69 191 LEU A O 1
ATOM 1496 N N . VAL A 1 192 ? 0.868 10.511 3.797 1.00 71.62 192 VAL A N 1
ATOM 1497 C CA . VAL A 1 192 ? 0.270 10.576 5.146 1.00 71.62 192 VAL A CA 1
ATOM 1498 C C . VAL A 1 192 ? -0.956 11.493 5.150 1.00 71.62 192 VAL A C 1
ATOM 1500 O O . VAL A 1 192 ? -2.017 11.105 5.631 1.00 71.62 192 VAL A O 1
ATOM 1503 N N . ASN A 1 193 ? -0.852 12.682 4.549 1.00 64.62 193 ASN A N 1
ATOM 1504 C CA . ASN A 1 193 ? -1.957 13.646 4.491 1.00 64.62 193 ASN A CA 1
ATOM 1505 C C . ASN A 1 193 ? -3.163 13.136 3.684 1.00 64.62 193 ASN A C 1
ATOM 1507 O O . ASN A 1 193 ? -4.298 13.521 3.957 1.00 64.62 193 ASN A O 1
ATOM 1511 N N . GLU A 1 194 ? -2.922 12.279 2.693 1.00 66.44 194 GLU A N 1
ATOM 1512 C CA . GLU A 1 194 ? -3.953 11.609 1.895 1.00 66.44 194 GLU A CA 1
ATOM 1513 C C . GLU A 1 194 ? -4.534 10.359 2.583 1.00 66.44 194 GLU A C 1
ATOM 1515 O O . GLU A 1 194 ? -5.424 9.718 2.027 1.00 66.44 194 GLU A O 1
ATOM 1520 N N . GLY A 1 195 ? -4.048 10.000 3.778 1.00 61.81 195 GLY A N 1
ATOM 1521 C CA . GLY A 1 195 ? -4.472 8.802 4.509 1.00 61.81 195 GLY A CA 1
ATOM 1522 C C . GLY A 1 195 ? -3.994 7.491 3.879 1.00 61.81 195 GLY A C 1
ATOM 1523 O O . GLY A 1 195 ? -4.515 6.429 4.206 1.00 61.81 195 GLY A O 1
ATOM 1524 N N . VAL A 1 196 ? -3.025 7.555 2.961 1.00 71.75 196 VAL A N 1
ATOM 1525 C CA . VAL A 1 196 ? -2.412 6.380 2.330 1.00 71.75 196 VAL A CA 1
ATOM 1526 C C . VAL A 1 196 ? -1.436 5.696 3.279 1.00 71.75 196 VAL A C 1
ATOM 1528 O O . VAL A 1 196 ? -1.387 4.469 3.323 1.00 71.75 196 VAL A O 1
ATOM 1531 N N . LEU A 1 197 ? -0.633 6.481 4.001 1.00 71.38 197 LEU A N 1
ATOM 1532 C CA . LEU A 1 197 ? 0.346 5.964 4.951 1.00 71.38 197 LEU A CA 1
ATOM 1533 C C . LEU A 1 197 ? -0.081 6.255 6.376 1.00 71.38 197 LEU A C 1
ATOM 1535 O O . LEU A 1 197 ? -0.501 7.368 6.695 1.00 71.38 197 LEU A O 1
ATOM 1539 N N . ASP A 1 198 ? 0.095 5.252 7.229 1.00 68.81 198 ASP A N 1
ATOM 1540 C CA . ASP A 1 198 ? -0.040 5.432 8.660 1.00 68.81 198 ASP A CA 1
ATOM 1541 C C . ASP A 1 198 ? 1.063 6.348 9.187 1.00 68.81 198 ASP A C 1
ATOM 1543 O O . ASP A 1 198 ? 2.238 6.227 8.830 1.00 68.81 198 ASP A O 1
ATOM 1547 N N . LYS A 1 199 ? 0.665 7.269 10.057 1.00 68.56 199 LYS A N 1
ATOM 1548 C CA . LYS A 1 199 ? 1.578 8.240 10.633 1.00 68.56 199 LYS A CA 1
ATOM 1549 C C . LYS A 1 199 ? 2.618 7.564 11.525 1.00 68.56 199 LYS A C 1
ATOM 1551 O O . LYS A 1 199 ? 3.792 7.891 11.391 1.00 68.56 199 LYS A O 1
ATOM 1556 N N . ASP A 1 200 ? 2.214 6.632 12.384 1.00 68.31 200 ASP A N 1
ATOM 1557 C CA . ASP A 1 200 ? 3.125 6.001 13.346 1.00 68.31 200 ASP A CA 1
ATOM 1558 C C . ASP A 1 200 ? 4.149 5.113 12.622 1.00 68.31 200 ASP A C 1
ATOM 1560 O O . ASP A 1 200 ? 5.346 5.174 12.910 1.00 68.31 200 ASP A O 1
ATOM 1564 N N . ASP A 1 201 ? 3.709 4.368 11.603 1.00 73.62 201 ASP A N 1
ATOM 1565 C CA . ASP A 1 201 ? 4.598 3.580 10.742 1.00 73.62 201 ASP A CA 1
ATOM 1566 C C . ASP A 1 201 ? 5.591 4.480 9.978 1.00 73.62 201 ASP A C 1
ATOM 1568 O O . ASP A 1 201 ? 6.772 4.144 9.832 1.00 73.62 201 ASP A O 1
ATOM 1572 N N . VAL A 1 202 ? 5.145 5.658 9.522 1.00 78.69 202 VAL A N 1
ATOM 1573 C CA . VAL A 1 202 ? 6.026 6.662 8.912 1.00 78.69 202 VAL A CA 1
ATOM 1574 C C . VAL A 1 202 ? 7.012 7.224 9.928 1.00 78.69 202 VAL A C 1
ATOM 1576 O O . VAL A 1 202 ? 8.192 7.325 9.603 1.00 78.69 202 VAL A O 1
ATOM 1579 N N . GLU A 1 203 ? 6.594 7.549 11.151 1.00 75.62 203 GLU A N 1
ATOM 1580 C CA . GLU A 1 203 ? 7.508 8.016 12.197 1.00 75.62 203 GLU A CA 1
ATOM 1581 C C . GLU A 1 203 ? 8.576 6.963 12.530 1.00 75.62 203 GLU A C 1
ATOM 1583 O O . GLU A 1 203 ? 9.762 7.289 12.636 1.00 75.62 203 GLU A O 1
ATOM 1588 N N . GLU A 1 204 ? 8.206 5.685 12.616 1.00 76.00 204 GLU A N 1
ATOM 1589 C CA . GLU A 1 204 ? 9.166 4.604 12.848 1.00 76.00 204 GLU A CA 1
ATOM 1590 C C . GLU A 1 204 ? 10.170 4.479 11.692 1.00 76.00 204 GLU A C 1
ATOM 1592 O O . GLU A 1 204 ? 11.384 4.404 11.916 1.00 76.00 204 GLU A O 1
ATOM 1597 N N . VAL A 1 205 ? 9.693 4.541 10.445 1.00 82.62 205 VAL A N 1
ATOM 1598 C CA . VAL A 1 205 ? 10.555 4.514 9.255 1.00 82.62 205 VAL A CA 1
ATOM 1599 C C . VAL A 1 205 ? 11.467 5.737 9.191 1.00 82.62 205 VAL A C 1
ATOM 1601 O O . VAL A 1 205 ? 12.665 5.597 8.923 1.00 82.62 205 VAL A O 1
ATOM 1604 N N . LEU A 1 206 ? 10.957 6.933 9.477 1.00 81.88 206 LEU A N 1
ATOM 1605 C CA . LEU A 1 206 ? 11.730 8.176 9.489 1.00 81.88 206 LEU A CA 1
ATOM 1606 C C . LEU A 1 206 ? 12.798 8.193 10.595 1.00 81.88 206 LEU A C 1
ATOM 1608 O O . LEU A 1 206 ? 13.859 8.798 10.426 1.00 81.88 206 LEU A O 1
ATOM 1612 N N . ASN A 1 207 ? 12.581 7.454 11.683 1.00 77.38 207 ASN A N 1
ATOM 1613 C CA . ASN A 1 207 ? 13.557 7.285 12.753 1.00 77.38 207 ASN A CA 1
ATOM 1614 C C . ASN A 1 207 ? 14.684 6.292 12.429 1.00 77.38 207 ASN A C 1
ATOM 1616 O O . ASN A 1 207 ? 15.668 6.248 13.178 1.00 77.38 207 ASN A O 1
ATOM 1620 N N . ARG A 1 208 ? 14.617 5.534 11.330 1.00 79.56 208 ARG A N 1
ATOM 1621 C CA . ARG A 1 208 ? 15.698 4.619 10.927 1.00 79.56 208 ARG A CA 1
ATOM 1622 C C . ARG A 1 208 ? 16.954 5.385 10.475 1.00 79.56 208 ARG A C 1
ATOM 1624 O O . ARG A 1 208 ? 16.827 6.444 9.856 1.00 79.56 208 ARG A O 1
ATOM 1631 N N . PRO A 1 209 ? 18.171 4.843 10.685 1.00 78.50 209 PRO A N 1
ATOM 1632 C CA . PRO A 1 209 ? 19.413 5.474 10.222 1.00 78.50 209 PRO A CA 1
ATOM 1633 C C . PRO A 1 209 ? 19.403 5.837 8.726 1.00 78.50 209 PRO A C 1
ATOM 1635 O O . PRO A 1 209 ? 19.819 6.937 8.364 1.00 78.50 209 PRO A O 1
ATOM 1638 N N . ILE A 1 210 ? 18.825 4.965 7.884 1.00 78.19 210 ILE A N 1
ATOM 1639 C CA . ILE A 1 210 ? 18.633 5.194 6.441 1.00 78.19 210 ILE A CA 1
ATOM 1640 C C . ILE A 1 210 ? 17.890 6.500 6.131 1.00 78.19 210 ILE A C 1
ATOM 1642 O O . ILE A 1 210 ? 18.306 7.253 5.251 1.00 78.19 210 ILE A O 1
ATOM 1646 N N . SER A 1 211 ? 16.815 6.794 6.867 1.00 78.06 211 SER A N 1
ATOM 1647 C CA . SER A 1 211 ? 16.014 8.013 6.710 1.00 78.06 211 SER A CA 1
ATOM 1648 C C . SER A 1 211 ? 16.766 9.235 7.185 1.00 78.06 211 SER A C 1
ATOM 1650 O O . SER A 1 211 ? 16.812 10.238 6.479 1.00 78.06 211 SER A O 1
ATOM 1652 N N . ARG A 1 212 ? 17.382 9.148 8.369 1.00 75.69 212 ARG A N 1
ATOM 1653 C CA . ARG A 1 212 ? 18.092 10.281 8.971 1.00 75.69 212 ARG A CA 1
ATOM 1654 C C . ARG A 1 212 ? 19.237 10.746 8.081 1.00 75.69 212 ARG A C 1
ATOM 1656 O O . ARG A 1 212 ? 19.362 11.942 7.848 1.00 75.69 212 ARG A O 1
ATOM 1663 N N . GLN A 1 213 ? 20.021 9.815 7.533 1.00 72.69 213 GLN A N 1
ATOM 1664 C CA . GLN A 1 213 ? 21.104 10.152 6.607 1.00 72.69 213 GLN A CA 1
ATOM 1665 C C . GLN A 1 213 ? 20.581 10.752 5.300 1.00 72.69 213 GLN A C 1
ATOM 1667 O O . GLN A 1 213 ? 21.175 11.690 4.778 1.00 72.69 213 GLN A O 1
ATOM 1672 N N . PHE A 1 214 ? 19.472 10.239 4.762 1.00 71.88 214 PHE A N 1
ATOM 1673 C CA . PHE A 1 214 ? 18.888 10.798 3.546 1.00 71.88 214 PHE A CA 1
ATOM 1674 C C . PHE A 1 214 ? 18.357 12.221 3.770 1.00 71.88 214 PHE A C 1
ATOM 1676 O O . PHE A 1 214 ? 18.686 13.129 3.012 1.00 71.88 214 PHE A O 1
ATOM 1683 N N . ILE A 1 215 ? 17.593 12.435 4.844 1.00 69.81 215 ILE A N 1
ATOM 1684 C CA . ILE A 1 215 ? 16.991 13.729 5.198 1.00 69.81 215 ILE A CA 1
ATOM 1685 C C . ILE A 1 215 ? 18.059 14.773 5.538 1.00 69.81 215 ILE A C 1
ATOM 1687 O O . ILE A 1 215 ? 17.925 15.935 5.153 1.00 69.81 215 ILE A O 1
ATOM 1691 N N . ALA A 1 216 ? 19.152 14.363 6.188 1.00 66.69 216 ALA A N 1
ATOM 1692 C CA . ALA A 1 216 ? 20.314 15.220 6.418 1.00 66.69 216 ALA A CA 1
ATOM 1693 C C . ALA A 1 216 ? 20.877 15.799 5.112 1.00 66.69 216 ALA A C 1
ATOM 1695 O O . ALA A 1 216 ? 21.320 16.940 5.091 1.00 66.69 216 ALA A O 1
ATOM 1696 N N . ASN A 1 217 ? 20.801 15.036 4.020 1.00 63.91 217 ASN A N 1
ATOM 1697 C CA . ASN A 1 217 ? 21.381 15.384 2.725 1.00 63.91 217 ASN A CA 1
ATOM 1698 C C . ASN A 1 217 ? 20.385 16.023 1.744 1.00 63.91 217 ASN A C 1
ATOM 1700 O O . ASN A 1 217 ? 20.775 16.362 0.628 1.00 63.91 217 ASN A O 1
ATOM 1704 N N . LEU A 1 218 ? 19.113 16.201 2.119 1.00 63.47 218 LEU A N 1
ATOM 1705 C CA . LEU A 1 218 ? 18.139 16.915 1.288 1.00 63.47 218 LEU A CA 1
ATOM 1706 C C . LEU A 1 218 ? 18.548 18.388 1.178 1.00 63.47 218 LEU A C 1
ATOM 1708 O O . LEU A 1 218 ? 18.349 19.137 2.126 1.00 63.47 218 LEU A O 1
ATOM 1712 N N . SER A 1 219 ? 19.128 18.845 0.070 1.00 52.72 219 SER A N 1
ATOM 1713 C CA . SER A 1 219 ? 19.383 20.279 -0.087 1.00 52.72 219 SER A CA 1
ATOM 1714 C C . SER A 1 219 ? 18.045 21.029 -0.126 1.00 52.72 219 SER A C 1
ATOM 1716 O O . SER A 1 219 ? 17.219 20.864 -1.027 1.00 52.72 219 SER A O 1
ATOM 1718 N N . ASP A 1 220 ? 17.788 21.853 0.887 1.00 49.56 220 ASP A N 1
ATOM 1719 C CA . ASP A 1 220 ? 16.933 23.009 0.673 1.00 49.56 220 ASP A CA 1
ATOM 1720 C C . ASP A 1 220 ? 17.785 23.939 -0.182 1.00 49.56 220 ASP A C 1
ATOM 1722 O O . ASP A 1 220 ? 18.895 24.265 0.219 1.00 49.56 220 ASP A O 1
ATOM 1726 N N . GLY A 1 221 ? 17.336 24.274 -1.394 1.00 43.12 221 GLY A N 1
ATOM 1727 C CA . GLY A 1 221 ? 18.070 25.109 -2.356 1.00 43.12 221 GLY A CA 1
ATOM 1728 C C . GLY A 1 221 ? 18.290 26.561 -1.908 1.00 43.12 221 GLY A C 1
ATOM 1729 O O . GLY A 1 221 ? 18.304 27.453 -2.748 1.00 43.12 221 GLY A O 1
ATOM 1730 N N . ASP A 1 222 ? 18.417 26.784 -0.604 1.00 36.06 222 ASP A N 1
ATOM 1731 C CA . ASP A 1 222 ? 18.814 28.013 0.056 1.00 36.06 222 ASP A CA 1
ATOM 1732 C C . ASP A 1 222 ? 20.028 27.675 0.942 1.00 36.06 222 ASP A C 1
ATOM 1734 O O . ASP A 1 222 ? 19.934 27.368 2.135 1.00 36.06 222 ASP A O 1
ATOM 1738 N N . ASP A 1 223 ? 21.189 27.609 0.291 1.00 44.31 223 ASP A N 1
ATOM 1739 C CA . ASP A 1 223 ? 22.484 27.441 0.936 1.00 44.31 223 ASP A CA 1
ATOM 1740 C C . ASP A 1 223 ? 22.750 28.656 1.830 1.00 44.31 223 ASP A C 1
ATOM 1742 O O . ASP A 1 223 ? 23.140 29.706 1.326 1.00 44.31 223 ASP A O 1
ATOM 1746 N N . ASN A 1 224 ? 22.559 28.529 3.150 1.00 34.25 224 ASN A N 1
ATOM 1747 C CA . ASN A 1 224 ? 23.307 29.343 4.126 1.00 34.25 224 ASN A CA 1
ATOM 1748 C C . ASN A 1 224 ? 23.305 28.854 5.581 1.00 34.25 224 ASN A C 1
ATOM 1750 O O . ASN A 1 224 ? 24.043 29.408 6.394 1.00 34.25 224 ASN A O 1
ATOM 1754 N N . TYR A 1 225 ? 22.569 27.799 5.935 1.00 35.62 225 TYR A N 1
ATOM 1755 C CA . TYR A 1 225 ? 22.689 27.190 7.261 1.00 35.62 225 TYR A CA 1
ATOM 1756 C C . TYR A 1 225 ? 22.703 25.669 7.140 1.00 35.62 225 TYR A C 1
ATOM 1758 O O . TYR A 1 225 ? 21.765 25.061 6.628 1.00 35.62 225 TYR A O 1
ATOM 1766 N N . ALA A 1 226 ? 23.785 25.046 7.612 1.00 36.91 226 ALA A N 1
ATOM 1767 C CA . ALA A 1 226 ? 23.836 23.610 7.848 1.00 36.91 226 ALA A CA 1
ATOM 1768 C C . ALA A 1 226 ? 22.849 23.282 8.978 1.00 36.91 226 ALA A C 1
ATOM 1770 O O . ALA A 1 226 ? 23.200 23.304 10.152 1.00 36.91 226 ALA A O 1
ATOM 1771 N N . VAL A 1 227 ? 21.584 23.075 8.621 1.00 46.16 227 VAL A N 1
ATOM 1772 C CA . VAL A 1 227 ? 20.544 22.633 9.550 1.00 46.16 227 VAL A CA 1
ATOM 1773 C C . VAL A 1 227 ? 20.829 21.168 9.884 1.00 46.16 227 VAL A C 1
ATOM 1775 O O . VAL A 1 227 ? 20.936 20.344 8.971 1.00 46.16 227 VAL A O 1
ATOM 1778 N N . GLU A 1 228 ? 20.998 20.841 11.168 1.00 51.94 228 GLU A N 1
ATOM 1779 C CA . GLU A 1 228 ? 21.293 19.473 11.601 1.00 51.94 228 GLU A CA 1
ATOM 1780 C C . GLU A 1 228 ? 20.169 18.507 11.173 1.00 51.94 228 GLU A C 1
ATOM 1782 O O . GLU A 1 228 ? 19.000 18.877 11.034 1.00 51.94 228 GLU A O 1
ATOM 1787 N N . ALA A 1 229 ? 20.509 17.234 10.951 1.00 48.28 229 ALA A N 1
ATOM 1788 C CA . ALA A 1 229 ? 19.556 16.211 10.501 1.00 48.28 229 ALA A CA 1
ATOM 1789 C C . ALA A 1 229 ? 18.317 16.091 11.414 1.00 48.28 229 ALA A C 1
ATOM 1791 O O . ALA A 1 229 ? 17.218 15.784 10.950 1.00 48.28 229 ALA A O 1
ATOM 1792 N N . THR A 1 230 ? 18.505 16.345 12.708 1.00 49.41 230 THR A N 1
ATOM 1793 C CA . THR A 1 230 ? 17.483 16.391 13.762 1.00 49.41 230 THR A CA 1
ATOM 1794 C C . THR A 1 230 ? 16.459 17.501 13.539 1.00 49.41 230 THR A C 1
ATOM 1796 O O . THR A 1 230 ? 15.263 17.241 13.656 1.00 49.41 230 THR A O 1
ATOM 1799 N N . ASP A 1 231 ? 16.892 18.692 13.133 1.00 54.72 231 ASP A N 1
ATOM 1800 C CA . ASP A 1 231 ? 16.013 19.836 12.867 1.00 54.72 231 ASP A CA 1
ATOM 1801 C C . ASP A 1 231 ? 15.195 19.622 11.587 1.00 54.72 231 ASP A C 1
ATOM 1803 O O . ASP A 1 231 ? 14.005 19.930 11.526 1.00 54.72 231 ASP A O 1
ATOM 1807 N N . ARG A 1 232 ? 15.792 19.000 10.563 1.00 62.94 232 ARG A N 1
ATOM 1808 C CA . ARG A 1 232 ? 15.074 18.636 9.329 1.00 62.94 232 ARG A CA 1
ATOM 1809 C C . ARG A 1 232 ? 14.035 17.551 9.568 1.00 62.94 232 ARG A C 1
ATOM 1811 O O . ARG A 1 232 ? 12.941 17.622 9.012 1.00 62.94 232 ARG A O 1
ATOM 1818 N N . LEU A 1 233 ? 14.357 16.572 10.411 1.00 61.72 233 LEU A N 1
ATOM 1819 C CA . LEU A 1 233 ? 13.412 15.548 10.840 1.00 61.72 233 LEU A CA 1
ATOM 1820 C C . LEU A 1 233 ? 12.269 16.163 11.664 1.00 61.72 233 LEU A C 1
ATOM 1822 O O . LEU A 1 233 ? 11.109 15.839 11.419 1.00 61.72 233 LEU A O 1
ATOM 1826 N N . ALA A 1 234 ? 12.571 17.117 12.551 1.00 60.16 234 ALA A N 1
ATOM 1827 C CA . ALA A 1 234 ? 11.562 17.877 13.283 1.00 60.16 234 ALA A CA 1
ATOM 1828 C C . ALA A 1 234 ? 10.634 18.662 12.342 1.00 60.16 234 ALA A C 1
ATOM 1830 O O . ALA A 1 234 ? 9.428 18.641 12.547 1.00 60.16 234 ALA A O 1
ATOM 1831 N N . LEU A 1 235 ? 11.146 19.264 11.261 1.00 60.06 235 LEU A N 1
ATOM 1832 C CA . LEU A 1 235 ? 10.316 19.910 10.232 1.00 60.06 235 LEU A CA 1
ATOM 1833 C C . LEU A 1 235 ? 9.445 18.915 9.449 1.00 60.06 235 LEU A C 1
ATOM 1835 O O . LEU A 1 235 ? 8.350 19.263 9.007 1.00 60.06 235 LEU A O 1
ATOM 1839 N N . VAL A 1 236 ? 9.915 17.683 9.230 1.00 61.66 236 VAL A N 1
ATOM 1840 C CA . VAL A 1 236 ? 9.088 16.625 8.626 1.00 61.66 236 VAL A CA 1
ATOM 1841 C C . VAL A 1 236 ? 7.965 16.227 9.581 1.00 61.66 236 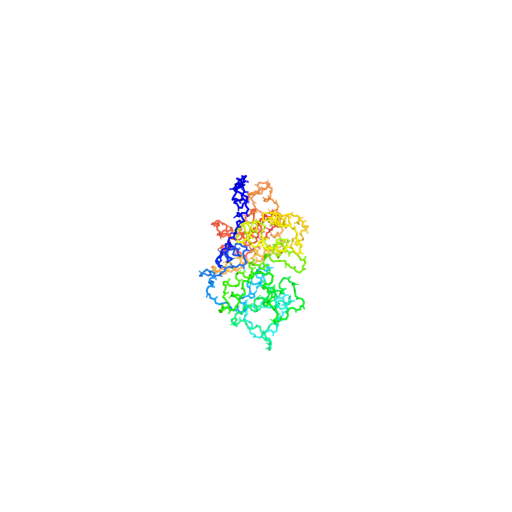VAL A C 1
ATOM 1843 O O . VAL A 1 236 ? 6.814 16.201 9.149 1.00 61.66 236 VAL A O 1
ATOM 1846 N N . TYR A 1 237 ? 8.269 16.004 10.862 1.00 60.53 237 TYR A N 1
ATOM 1847 C CA . TYR A 1 237 ? 7.259 15.717 11.882 1.00 60.53 237 TYR A CA 1
ATOM 1848 C C . TYR A 1 237 ? 6.277 16.869 12.067 1.00 60.53 237 TYR A C 1
ATOM 1850 O O . TYR A 1 237 ? 5.077 16.631 12.131 1.00 60.53 237 TYR A O 1
ATOM 1858 N N . ASP A 1 238 ? 6.748 18.114 12.090 1.00 61.31 238 ASP A N 1
ATOM 1859 C CA . ASP A 1 238 ? 5.883 19.285 12.192 1.00 61.31 238 ASP A CA 1
ATOM 1860 C C . ASP A 1 238 ? 4.940 19.361 10.990 1.00 61.31 238 ASP A C 1
ATOM 1862 O O . ASP A 1 238 ? 3.743 19.495 11.176 1.00 61.31 238 ASP A O 1
ATOM 1866 N N . ARG A 1 239 ? 5.409 19.119 9.758 1.00 62.84 239 ARG A N 1
ATOM 1867 C CA . ARG A 1 239 ? 4.524 19.065 8.576 1.00 62.84 239 ARG A CA 1
ATOM 1868 C C . ARG A 1 239 ? 3.499 17.929 8.619 1.00 62.84 239 ARG A C 1
ATOM 1870 O O . ARG A 1 239 ? 2.371 18.142 8.181 1.00 62.84 239 ARG A O 1
ATOM 1877 N N . ILE A 1 240 ? 3.883 16.761 9.135 1.00 57.22 240 ILE A N 1
ATOM 1878 C CA . ILE A 1 240 ? 2.976 15.628 9.380 1.00 57.22 240 ILE A CA 1
ATOM 1879 C C . ILE A 1 240 ? 1.929 15.991 10.451 1.00 57.22 240 ILE A C 1
ATOM 1881 O O . ILE A 1 240 ? 0.777 15.582 10.357 1.00 57.22 240 ILE A O 1
ATOM 1885 N N . ASN A 1 241 ? 2.311 16.773 11.465 1.00 51.97 241 ASN A N 1
ATOM 1886 C CA . ASN A 1 241 ? 1.459 17.155 12.594 1.00 51.97 241 ASN A CA 1
ATOM 1887 C C . ASN A 1 241 ? 0.602 18.414 12.344 1.00 51.97 241 ASN A C 1
ATOM 1889 O O . ASN A 1 241 ? -0.474 18.547 12.926 1.00 51.97 241 ASN A O 1
ATOM 1893 N N . TYR A 1 242 ? 1.076 19.335 11.502 1.00 39.66 242 TYR A N 1
ATOM 1894 C CA . TYR A 1 242 ? 0.497 20.654 11.222 1.00 39.66 242 TYR A CA 1
ATOM 1895 C C . TYR A 1 242 ? -0.686 20.567 10.257 1.00 39.66 242 TYR A C 1
ATOM 1897 O O . TYR A 1 242 ? -1.664 21.307 10.386 1.00 39.66 242 TYR A O 1
ATOM 1905 N N . TYR A 1 243 ? -0.649 19.619 9.320 1.00 35.59 243 TYR A N 1
ATOM 1906 C CA . TYR A 1 243 ? -1.817 19.282 8.524 1.00 35.59 243 TYR A CA 1
ATOM 1907 C C . TYR A 1 243 ? -2.761 18.407 9.357 1.00 35.59 243 TYR A C 1
ATOM 1909 O O . TYR A 1 243 ? -2.698 17.184 9.346 1.00 35.59 243 TYR A O 1
ATOM 1917 N N . ARG A 1 244 ? -3.709 19.058 10.036 1.00 39.94 244 ARG A N 1
ATOM 1918 C CA . ARG A 1 244 ? -5.052 18.502 10.237 1.00 39.94 244 ARG A CA 1
ATOM 1919 C C . ARG A 1 244 ? -5.948 19.047 9.124 1.00 39.94 244 ARG A C 1
ATOM 1921 O O . ARG A 1 244 ? -6.628 20.051 9.353 1.00 39.94 244 ARG A O 1
ATOM 1928 N N . PRO A 1 245 ? -5.974 18.462 7.911 1.00 32.69 245 PRO A N 1
ATOM 1929 C CA . PRO A 1 245 ? -7.106 18.726 7.051 1.00 32.69 245 PRO A CA 1
ATOM 1930 C C . PRO A 1 245 ? -8.345 18.225 7.799 1.00 32.69 245 PRO A C 1
ATOM 1932 O O . PRO A 1 245 ? -8.305 17.189 8.466 1.00 32.69 245 PRO A O 1
ATOM 1935 N N . ILE A 1 246 ? -9.467 18.923 7.650 1.00 38.62 246 ILE A N 1
ATOM 1936 C CA . ILE A 1 246 ? -10.752 18.227 7.647 1.00 38.62 246 ILE A CA 1
ATOM 1937 C C . ILE A 1 246 ? -10.634 17.262 6.467 1.00 38.62 246 ILE A C 1
ATOM 1939 O O . ILE A 1 246 ? -10.853 17.639 5.317 1.00 38.62 246 ILE A O 1
ATOM 1943 N N . VAL A 1 247 ? -10.125 16.058 6.730 1.00 37.16 247 VAL A N 1
ATOM 1944 C CA . VAL A 1 247 ? -10.071 14.995 5.742 1.00 37.16 247 VAL A CA 1
ATOM 1945 C C . VAL A 1 247 ? -11.535 14.736 5.429 1.00 37.16 247 VAL A C 1
ATOM 1947 O O . VAL A 1 247 ? -12.314 14.385 6.315 1.00 37.16 247 VAL A O 1
ATOM 1950 N N . VAL A 1 248 ? -11.940 14.938 4.179 1.00 35.00 248 VAL A N 1
ATOM 1951 C CA . VAL A 1 248 ? -13.113 14.231 3.671 1.00 35.00 248 VAL A CA 1
ATOM 1952 C C . VAL A 1 248 ? -12.668 12.775 3.625 1.00 35.00 248 VAL A C 1
ATOM 1954 O O . VAL A 1 248 ? -12.134 12.310 2.621 1.00 35.00 248 VAL A O 1
ATOM 1957 N N . ILE A 1 249 ? -12.737 12.104 4.779 1.00 41.12 249 ILE A N 1
ATOM 1958 C CA . ILE A 1 249 ? -12.392 10.696 4.922 1.00 41.12 249 ILE A CA 1
ATOM 1959 C C . ILE A 1 249 ? -13.384 10.010 4.004 1.00 41.12 249 ILE A C 1
ATOM 1961 O O . ILE A 1 249 ? -14.591 10.058 4.242 1.00 41.12 249 ILE A O 1
ATOM 1965 N N . ASN A 1 250 ? -12.901 9.429 2.913 1.00 44.41 250 ASN A N 1
ATOM 1966 C CA . ASN A 1 250 ? -13.744 8.560 2.119 1.00 44.41 250 ASN A CA 1
ATOM 1967 C C . ASN A 1 250 ? -13.866 7.249 2.910 1.00 44.41 250 ASN A C 1
ATOM 1969 O O . ASN A 1 250 ? -13.153 6.283 2.648 1.00 44.41 250 ASN A O 1
ATOM 1973 N N . ILE A 1 251 ? -14.686 7.283 3.965 1.00 43.34 251 ILE A N 1
ATOM 1974 C CA . ILE A 1 251 ? -14.957 6.187 4.908 1.00 43.34 251 ILE A CA 1
ATOM 1975 C C . ILE A 1 251 ? -15.375 4.936 4.124 1.00 43.34 251 ILE A C 1
ATOM 1977 O O . ILE A 1 251 ? -14.898 3.837 4.412 1.00 43.34 251 ILE A O 1
ATOM 1981 N N . ASP A 1 252 ? -16.109 5.139 3.025 1.00 53.56 252 ASP A N 1
ATOM 1982 C CA . ASP A 1 252 ? -16.507 4.088 2.089 1.00 53.56 252 ASP A CA 1
ATOM 1983 C C . ASP A 1 252 ? -15.305 3.357 1.466 1.00 53.56 252 ASP A C 1
ATOM 1985 O O . ASP A 1 252 ? -15.411 2.183 1.116 1.00 53.56 252 ASP A O 1
ATOM 1989 N N . SER A 1 253 ? -14.141 4.007 1.339 1.00 66.00 253 SER A N 1
ATOM 1990 C CA . SER A 1 253 ? -12.935 3.395 0.767 1.00 66.00 253 SER A CA 1
ATOM 1991 C C . SER A 1 253 ? -12.173 2.508 1.763 1.00 66.00 253 SER A C 1
ATOM 1993 O O . SER A 1 253 ? -11.631 1.480 1.360 1.00 66.00 253 SER A O 1
ATOM 1995 N N . PHE A 1 254 ? -12.181 2.836 3.062 1.00 76.62 254 PHE A N 1
ATOM 1996 C CA . PHE A 1 254 ? -11.523 2.036 4.108 1.00 76.62 254 PHE A CA 1
ATOM 1997 C C . PHE A 1 254 ? -12.340 0.798 4.463 1.00 76.62 254 PHE A C 1
ATOM 1999 O O . PHE A 1 254 ? -11.808 -0.309 4.525 1.00 76.62 254 PHE A O 1
ATOM 2006 N N . GLU A 1 255 ? -13.646 0.974 4.641 1.00 83.31 255 GLU A N 1
ATOM 2007 C CA . GLU A 1 255 ? -14.568 -0.128 4.904 1.00 83.31 255 GLU A CA 1
ATOM 2008 C C . GLU A 1 255 ? -14.582 -1.120 3.740 1.00 83.31 255 GLU A C 1
ATOM 2010 O O . GLU A 1 255 ? -14.502 -2.330 3.958 1.00 83.31 255 GLU A O 1
ATOM 2015 N N . ARG A 1 256 ? -14.588 -0.611 2.497 1.00 77.12 256 ARG A N 1
ATOM 2016 C CA . ARG A 1 256 ? -14.452 -1.442 1.297 1.00 77.12 256 ARG A CA 1
ATOM 2017 C C . ARG A 1 256 ? -13.108 -2.159 1.252 1.00 77.12 256 ARG A C 1
ATOM 2019 O O . ARG A 1 256 ? -13.075 -3.343 0.948 1.00 77.12 256 ARG A O 1
ATOM 2026 N N . ARG A 1 257 ? -12.006 -1.494 1.609 1.00 80.44 257 ARG A N 1
ATOM 2027 C CA . ARG A 1 257 ? -10.688 -2.139 1.616 1.00 80.44 257 ARG A CA 1
ATOM 2028 C C . ARG A 1 257 ? -10.597 -3.273 2.638 1.00 80.44 257 ARG A C 1
ATOM 2030 O O . ARG A 1 257 ? -10.045 -4.320 2.319 1.00 80.44 257 ARG A O 1
ATOM 2037 N N . VAL A 1 258 ? -11.156 -3.097 3.835 1.00 91.25 258 VAL A N 1
ATOM 2038 C CA . VAL A 1 258 ? -11.275 -4.188 4.815 1.00 91.25 258 VAL A CA 1
ATOM 2039 C C . VAL A 1 258 ? -12.118 -5.326 4.248 1.00 91.25 258 VAL A C 1
ATOM 2041 O O . VAL A 1 258 ? -11.738 -6.487 4.387 1.00 91.25 258 VAL A O 1
ATOM 2044 N N . PHE A 1 259 ? -13.244 -4.999 3.608 1.00 84.88 259 PHE A N 1
ATOM 2045 C CA . PHE A 1 259 ? -14.127 -5.989 3.002 1.00 84.88 259 PHE A CA 1
ATOM 2046 C C . PHE A 1 259 ? -13.389 -6.843 1.960 1.00 84.88 259 PHE A C 1
ATOM 2048 O O . PHE A 1 259 ? -13.436 -8.072 2.022 1.00 84.88 259 PHE A O 1
ATOM 2055 N N . ASP A 1 260 ? -12.631 -6.198 1.073 1.00 76.56 260 ASP A N 1
ATOM 2056 C CA . ASP A 1 260 ? -11.840 -6.865 0.040 1.00 76.56 260 ASP A CA 1
ATOM 2057 C C . ASP A 1 260 ? -10.739 -7.749 0.642 1.00 76.56 260 ASP A C 1
ATOM 2059 O O . ASP A 1 260 ? -10.632 -8.919 0.290 1.00 76.56 260 ASP A O 1
ATOM 2063 N N . LEU A 1 261 ? -9.956 -7.232 1.596 1.00 82.12 261 LEU A N 1
ATOM 2064 C CA . LEU A 1 261 ? -8.862 -7.971 2.242 1.00 82.12 261 LEU A CA 1
ATOM 2065 C C . LEU A 1 261 ? -9.341 -9.234 2.974 1.00 82.12 261 LEU A C 1
ATOM 2067 O O . LEU A 1 261 ? -8.655 -10.255 2.986 1.00 82.12 261 LEU A O 1
ATOM 2071 N N . VAL A 1 262 ? -10.519 -9.171 3.593 1.00 94.94 262 VAL A N 1
ATOM 2072 C CA . VAL A 1 262 ? -11.146 -10.328 4.244 1.00 94.94 262 VAL A CA 1
ATOM 2073 C C . VAL A 1 262 ? -11.574 -11.366 3.212 1.00 94.94 262 VAL A C 1
ATOM 2075 O O . VAL A 1 262 ? -11.351 -12.557 3.425 1.00 94.94 262 VAL A O 1
ATOM 2078 N N . ASN A 1 263 ? -12.148 -10.933 2.089 1.00 86.31 263 ASN A N 1
ATOM 2079 C CA . ASN A 1 263 ? -12.540 -11.837 1.011 1.00 86.31 263 ASN A CA 1
ATOM 2080 C C . ASN A 1 263 ? -11.332 -12.464 0.308 1.00 86.31 263 ASN A C 1
ATOM 2082 O O . ASN A 1 263 ? -11.350 -13.665 0.058 1.00 86.31 263 ASN A O 1
ATOM 2086 N N . GLU A 1 264 ? -10.248 -11.712 0.096 1.00 80.75 264 GLU A N 1
ATOM 2087 C CA . GLU A 1 264 ? -8.969 -12.259 -0.375 1.00 80.75 264 GLU A CA 1
ATOM 2088 C C . GLU A 1 264 ? -8.460 -13.368 0.561 1.00 80.75 264 GLU A C 1
ATOM 2090 O O . GLU A 1 264 ? -7.947 -14.391 0.107 1.00 80.75 264 GLU A O 1
ATOM 2095 N N . GLU A 1 265 ? -8.594 -13.194 1.879 1.00 91.25 265 GLU A N 1
ATOM 2096 C CA . GLU A 1 265 ? -8.195 -14.220 2.844 1.00 91.25 265 GLU A CA 1
ATOM 2097 C C . GLU A 1 265 ? -9.125 -15.441 2.824 1.00 91.25 265 GLU A C 1
ATOM 2099 O O . GLU A 1 265 ? -8.650 -16.574 2.914 1.00 91.25 265 GLU A O 1
ATOM 2104 N N . ARG A 1 266 ? -10.437 -15.250 2.657 1.00 96.69 266 ARG A N 1
ATOM 2105 C CA . ARG A 1 266 ? -11.395 -16.358 2.510 1.00 96.69 266 ARG A CA 1
ATOM 2106 C C . ARG A 1 266 ? -11.108 -17.191 1.268 1.00 96.69 266 ARG A C 1
ATOM 2108 O O . ARG A 1 266 ? -10.993 -18.410 1.380 1.00 96.69 266 ARG A O 1
ATOM 2115 N N . GLU A 1 267 ? -10.875 -16.542 0.131 1.00 85.88 267 GLU A N 1
ATOM 2116 C CA . GLU A 1 267 ? -10.516 -17.216 -1.119 1.00 85.88 267 GLU A CA 1
ATOM 2117 C C . GLU A 1 267 ? -9.221 -18.031 -0.976 1.00 85.88 267 GLU A C 1
ATOM 2119 O O . GLU A 1 267 ? -9.172 -19.189 -1.396 1.00 85.88 267 GLU A O 1
ATOM 2124 N N . LYS A 1 268 ? -8.189 -17.490 -0.306 1.00 86.69 268 LYS A N 1
ATOM 2125 C CA . LYS A 1 268 ? -6.945 -18.234 -0.004 1.00 86.69 268 LYS A CA 1
ATOM 2126 C C . LYS A 1 268 ? -7.185 -19.494 0.827 1.00 86.69 268 LYS A C 1
ATOM 2128 O O . LYS A 1 268 ? -6.418 -20.448 0.718 1.00 86.69 268 LYS A O 1
ATOM 2133 N N . ASN A 1 269 ? -8.227 -19.500 1.655 1.00 93.81 269 ASN A N 1
ATOM 2134 C CA . ASN A 1 269 ? -8.617 -20.638 2.484 1.00 93.81 269 ASN A CA 1
ATOM 2135 C C . ASN A 1 269 ? -9.712 -21.505 1.819 1.00 93.81 269 ASN A C 1
ATOM 2137 O O . ASN A 1 269 ? -10.248 -22.401 2.467 1.00 93.81 269 ASN A O 1
ATOM 2141 N N . GLY A 1 270 ? -10.025 -21.279 0.536 1.00 91.69 270 GLY A N 1
ATOM 2142 C CA . GLY A 1 270 ? -10.991 -22.075 -0.228 1.00 91.69 270 GLY A CA 1
ATOM 2143 C C . GLY A 1 270 ? -12.453 -21.840 0.161 1.00 91.69 270 GLY A C 1
ATOM 2144 O O . GLY A 1 270 ? -13.281 -22.720 -0.061 1.00 91.69 270 GLY A O 1
ATOM 2145 N N . LEU A 1 271 ? -12.757 -20.690 0.765 1.00 93.88 271 LEU A N 1
ATOM 2146 C CA . LEU A 1 271 ? -14.104 -20.287 1.160 1.00 93.88 271 LEU A CA 1
ATOM 2147 C C . LEU A 1 271 ? -14.686 -19.284 0.165 1.00 93.88 271 LEU A C 1
ATOM 2149 O O . LEU A 1 271 ? -13.955 -18.467 -0.399 1.00 93.88 271 LEU A O 1
ATOM 2153 N N . ASP A 1 272 ? -16.010 -19.303 0.018 1.00 86.69 272 ASP A N 1
ATOM 2154 C CA . ASP A 1 272 ? -16.719 -18.298 -0.770 1.00 86.69 272 ASP A CA 1
ATOM 2155 C C . ASP A 1 272 ? -16.562 -16.903 -0.138 1.00 86.69 272 ASP A C 1
ATOM 2157 O O . ASP A 1 272 ? -16.617 -16.771 1.097 1.00 86.69 272 ASP A O 1
ATOM 2161 N N . PRO A 1 273 ? -16.367 -15.847 -0.949 1.00 77.00 273 PRO A N 1
ATOM 2162 C CA . PRO A 1 273 ? -16.280 -14.484 -0.446 1.00 77.00 273 PRO A CA 1
ATOM 2163 C C . PRO A 1 273 ? -17.607 -14.067 0.196 1.00 77.00 273 PRO A C 1
ATOM 2165 O O . PRO A 1 273 ? -18.685 -14.435 -0.272 1.00 77.00 273 PRO A O 1
ATOM 2168 N N . PHE A 1 274 ? -17.537 -13.258 1.251 1.00 90.12 274 PHE A N 1
ATOM 2169 C CA . PHE A 1 274 ? -18.723 -12.631 1.816 1.00 90.12 274 PHE A CA 1
ATOM 2170 C C . PHE A 1 274 ? -19.398 -11.723 0.790 1.00 90.12 274 PHE A C 1
ATOM 2172 O O . PHE A 1 274 ? -18.737 -11.003 0.033 1.00 90.12 274 PHE A O 1
ATOM 2179 N N . LEU A 1 275 ? -20.725 -11.693 0.840 1.00 79.88 275 LEU A N 1
ATOM 2180 C CA . LEU A 1 275 ? -21.542 -10.693 0.172 1.00 79.88 275 LEU A CA 1
ATOM 2181 C C . LEU A 1 275 ? -21.664 -9.429 1.041 1.00 79.88 275 LEU A C 1
ATOM 2183 O O . LEU A 1 275 ? -21.642 -9.510 2.274 1.00 79.88 275 LEU A O 1
ATOM 2187 N N . PRO A 1 276 ? -21.819 -8.237 0.436 1.00 70.75 276 PRO A N 1
ATOM 2188 C CA . PRO A 1 276 ? -22.098 -7.028 1.200 1.00 70.75 276 PRO A CA 1
ATOM 2189 C C . PRO A 1 276 ? -23.403 -7.169 1.986 1.00 70.75 276 PRO A C 1
ATOM 2191 O O . PRO A 1 276 ? -24.428 -7.581 1.439 1.00 70.75 276 PRO A O 1
ATOM 2194 N N . ALA A 1 277 ? -23.372 -6.796 3.263 1.00 80.94 277 ALA A N 1
ATOM 2195 C CA . ALA A 1 277 ? -24.558 -6.754 4.106 1.00 80.94 277 ALA A CA 1
ATOM 2196 C C . ALA A 1 277 ? -25.635 -5.794 3.570 1.00 80.94 277 ALA A C 1
ATOM 2198 O O . ALA A 1 277 ? -25.350 -4.812 2.876 1.00 80.94 277 ALA A O 1
ATOM 2199 N N . ASN A 1 278 ? -26.889 -6.042 3.954 1.00 76.94 278 ASN A N 1
ATOM 2200 C CA . ASN A 1 278 ? -27.982 -5.118 3.663 1.00 76.94 278 ASN A CA 1
ATOM 2201 C C . ASN A 1 278 ? -27.826 -3.775 4.414 1.00 76.94 278 ASN A C 1
ATOM 2203 O O . ASN A 1 278 ? -27.009 -3.616 5.327 1.00 76.94 278 ASN A O 1
ATOM 2207 N N . ARG A 1 279 ? -28.637 -2.785 4.019 1.00 71.12 279 ARG A N 1
ATOM 2208 C CA . ARG A 1 279 ? -28.568 -1.422 4.570 1.00 71.12 279 ARG A CA 1
ATOM 2209 C C . ARG A 1 279 ? -28.822 -1.364 6.077 1.00 71.12 279 ARG A C 1
ATOM 2211 O O . ARG A 1 279 ? -28.205 -0.533 6.734 1.00 71.12 279 ARG A O 1
ATOM 2218 N N . ASP A 1 280 ? -29.671 -2.236 6.612 1.00 78.44 280 ASP A N 1
ATOM 2219 C CA . ASP A 1 280 ? -30.033 -2.224 8.032 1.00 78.44 280 ASP A CA 1
ATOM 2220 C C . ASP A 1 280 ? -28.863 -2.696 8.899 1.00 78.44 280 ASP A C 1
ATOM 2222 O O . ASP A 1 280 ? -28.501 -2.033 9.870 1.00 78.44 280 ASP A O 1
ATOM 2226 N N . VAL A 1 281 ? -28.191 -3.782 8.503 1.00 85.50 281 VAL A N 1
ATOM 2227 C CA . VAL A 1 281 ? -26.993 -4.274 9.202 1.00 85.50 281 VAL A CA 1
ATOM 2228 C C . VAL A 1 281 ? -25.829 -3.295 9.051 1.00 85.50 281 VAL A C 1
ATOM 2230 O O . VAL A 1 281 ? -25.080 -3.079 10.003 1.00 85.50 281 VAL A O 1
ATOM 2233 N N . LYS A 1 282 ? -25.693 -2.632 7.895 1.00 87.62 282 LYS A N 1
ATOM 2234 C CA . LYS A 1 282 ? -24.690 -1.572 7.727 1.00 87.62 282 LYS A CA 1
ATOM 2235 C C . LYS A 1 282 ? -24.975 -0.362 8.626 1.00 87.62 282 LYS A C 1
ATOM 2237 O O . LYS A 1 282 ? -24.062 0.127 9.286 1.00 87.62 282 LYS A O 1
ATOM 2242 N N . ALA A 1 283 ? -26.224 0.094 8.711 1.00 78.06 283 ALA A N 1
ATOM 2243 C CA . ALA A 1 283 ? -26.610 1.164 9.632 1.00 78.06 283 ALA A CA 1
ATOM 2244 C C . ALA A 1 283 ? -26.359 0.765 11.095 1.00 78.06 283 ALA A C 1
ATOM 2246 O O . ALA A 1 283 ? -25.870 1.573 11.883 1.00 78.06 283 ALA A O 1
ATOM 2247 N N . TYR A 1 284 ? -26.617 -0.497 11.440 1.00 89.06 284 TYR A N 1
ATOM 2248 C CA . TYR A 1 284 ? -26.319 -1.042 12.757 1.00 89.06 284 TYR A CA 1
ATOM 2249 C C . TYR A 1 284 ? -24.811 -1.054 13.060 1.00 89.06 284 TYR A C 1
ATOM 2251 O O . TYR A 1 284 ? -24.407 -0.611 14.133 1.00 89.06 284 TYR A O 1
ATOM 2259 N N . ALA A 1 285 ? -23.965 -1.457 12.104 1.00 93.19 285 ALA A N 1
ATOM 2260 C CA . ALA A 1 285 ? -22.507 -1.385 12.237 1.00 93.19 285 ALA A CA 1
ATOM 2261 C C . ALA A 1 285 ? -22.013 0.058 12.470 1.00 93.19 285 ALA A C 1
ATOM 2263 O O . ALA A 1 285 ? -21.111 0.270 13.280 1.00 93.19 285 ALA A O 1
ATOM 2264 N N . ASN A 1 286 ? -22.642 1.048 11.823 1.00 88.50 286 ASN A N 1
ATOM 2265 C CA . ASN A 1 286 ? -22.319 2.467 12.007 1.00 88.50 286 ASN A CA 1
ATOM 2266 C C . ASN A 1 286 ? -22.687 2.981 13.406 1.00 88.50 286 ASN A C 1
ATOM 2268 O O . ASN A 1 286 ? -21.944 3.758 13.991 1.00 88.50 286 ASN A O 1
ATOM 2272 N N . VAL A 1 287 ? -23.810 2.539 13.979 1.00 94.12 287 VAL A N 1
ATOM 2273 C CA . VAL A 1 287 ? -24.120 2.834 15.391 1.00 94.12 287 VAL A CA 1
ATOM 2274 C C . VAL A 1 287 ? -23.091 2.162 16.293 1.00 94.12 287 VAL A C 1
ATOM 2276 O O . VAL A 1 287 ? -22.574 2.757 17.237 1.00 94.12 287 VAL A O 1
ATOM 2279 N N . ARG A 1 288 ? -22.765 0.912 15.974 1.00 96.38 288 ARG A N 1
ATOM 2280 C CA . ARG A 1 288 ? -21.888 0.091 16.790 1.00 96.38 288 ARG A CA 1
ATOM 2281 C C . ARG A 1 288 ? -20.463 0.634 16.870 1.00 96.38 288 ARG A C 1
ATOM 2283 O O . ARG A 1 288 ? -19.859 0.557 17.938 1.00 96.38 288 ARG A O 1
ATOM 2290 N N . VAL A 1 289 ? -19.934 1.198 15.780 1.00 95.12 289 VAL A N 1
ATOM 2291 C CA . VAL A 1 289 ? -18.582 1.776 15.777 1.00 95.12 289 VAL A CA 1
ATOM 2292 C C . VAL A 1 289 ? -18.475 3.009 16.676 1.00 95.12 289 VAL A C 1
ATOM 2294 O O . VAL A 1 289 ? -17.414 3.241 17.242 1.00 95.12 289 VAL A O 1
ATOM 2297 N N . GLU A 1 290 ? -19.564 3.758 16.873 1.00 94.69 290 GLU A N 1
ATOM 2298 C CA . GLU A 1 290 ? -19.609 4.869 17.832 1.00 94.69 290 GLU A CA 1
ATOM 2299 C C . GLU A 1 290 ? -19.700 4.357 19.277 1.00 94.69 290 GLU A C 1
ATOM 2301 O O . GLU A 1 290 ? -18.992 4.835 20.158 1.00 94.69 290 GLU A O 1
ATOM 2306 N N . GLU A 1 291 ? -20.489 3.309 19.525 1.00 96.25 291 GLU A N 1
ATOM 2307 C CA . GLU A 1 291 ? -20.624 2.714 20.860 1.00 96.25 291 GLU A CA 1
ATOM 2308 C C . GLU A 1 291 ? -19.320 2.118 21.399 1.00 96.25 291 GLU A C 1
ATOM 2310 O O . GLU A 1 291 ? -19.071 2.181 22.603 1.00 96.25 291 GLU A O 1
ATOM 2315 N N . ILE A 1 292 ? -18.474 1.537 20.537 1.00 94.94 292 ILE A N 1
ATOM 2316 C CA . ILE A 1 292 ? -17.182 0.995 20.988 1.00 94.94 292 ILE A CA 1
ATOM 2317 C C . ILE A 1 292 ? -16.178 2.076 21.387 1.00 94.94 292 ILE A C 1
ATOM 2319 O O . ILE A 1 292 ? -15.245 1.767 22.127 1.00 94.94 292 ILE A O 1
ATOM 2323 N N . LYS A 1 293 ? -16.382 3.329 20.958 1.00 90.44 293 LYS A N 1
ATOM 2324 C CA . LYS A 1 293 ? -15.588 4.473 21.430 1.00 90.44 293 LYS A CA 1
ATOM 2325 C C . LYS A 1 293 ? -15.899 4.794 22.885 1.00 90.44 293 LYS A C 1
ATOM 2327 O O . LYS A 1 293 ? -14.997 5.121 23.650 1.00 90.44 293 LYS A O 1
ATOM 2332 N N . GLU A 1 294 ? -17.171 4.687 23.266 1.00 91.81 294 GLU A N 1
ATOM 2333 C CA . GLU A 1 294 ? -17.618 4.881 24.648 1.00 91.81 294 GLU A CA 1
ATOM 2334 C C . GLU A 1 294 ? -17.256 3.677 25.523 1.00 91.81 294 GLU A C 1
ATOM 2336 O O . GLU A 1 294 ? -16.837 3.830 26.672 1.00 91.81 294 GLU A O 1
ATOM 2341 N N . LYS A 1 295 ? -17.419 2.465 24.978 1.00 94.31 295 LYS A N 1
ATOM 2342 C CA . LYS A 1 295 ? -17.168 1.207 25.678 1.00 94.31 295 LYS A CA 1
ATOM 2343 C C . LYS A 1 295 ? -16.688 0.123 24.713 1.00 94.31 295 LYS A C 1
ATOM 2345 O O . LYS A 1 295 ? -17.489 -0.524 24.034 1.00 94.31 295 LYS A O 1
ATOM 2350 N N . PHE A 1 296 ? -15.383 -0.135 24.723 1.00 94.75 296 PHE A N 1
ATOM 2351 C CA . PHE A 1 296 ? -14.751 -1.178 23.914 1.00 94.75 296 PHE A CA 1
ATOM 2352 C C . PHE A 1 296 ? -15.026 -2.590 24.474 1.00 94.75 296 PHE A C 1
ATOM 2354 O O . PHE A 1 296 ? -14.185 -3.198 25.130 1.00 94.75 296 PHE A O 1
ATOM 2361 N N . ASP A 1 297 ? -16.244 -3.089 24.256 1.00 95.12 297 ASP A N 1
ATOM 2362 C CA . ASP A 1 297 ? -16.746 -4.384 24.738 1.00 95.12 297 ASP A CA 1
ATOM 2363 C C . ASP A 1 297 ? -17.848 -4.896 23.797 1.00 95.12 297 ASP A C 1
ATOM 2365 O O . ASP A 1 297 ? -18.582 -4.082 23.240 1.00 95.12 297 ASP A O 1
ATOM 2369 N N . HIS A 1 298 ? -18.021 -6.214 23.646 1.00 94.75 298 HIS A N 1
ATOM 2370 C CA . HIS A 1 298 ? -19.138 -6.825 22.894 1.00 94.75 298 HIS A CA 1
ATOM 2371 C C . HIS A 1 298 ? -20.519 -6.623 23.561 1.00 94.75 298 HIS A C 1
ATOM 2373 O O . HIS A 1 298 ? -21.567 -6.943 22.999 1.00 94.75 298 HIS A O 1
ATOM 2379 N N . THR A 1 299 ? -20.539 -6.068 24.767 1.00 95.00 299 THR A N 1
ATOM 2380 C CA . THR A 1 299 ? -21.714 -5.590 25.489 1.00 95.00 299 THR A CA 1
ATOM 2381 C C . THR A 1 299 ? -21.844 -4.089 25.285 1.00 95.00 299 THR A C 1
ATOM 2383 O O . THR A 1 299 ? -21.014 -3.311 25.767 1.00 95.00 299 THR A O 1
ATOM 2386 N N . ARG A 1 300 ? -22.936 -3.673 24.648 1.00 95.44 300 ARG A N 1
ATOM 2387 C CA . ARG A 1 300 ? -23.245 -2.275 24.333 1.00 95.44 300 ARG A CA 1
ATOM 2388 C C . ARG A 1 300 ? -23.323 -1.409 25.607 1.00 95.44 300 ARG A C 1
ATOM 2390 O O . ARG A 1 300 ? -23.514 -1.944 26.709 1.00 95.44 300 ARG A O 1
ATOM 2397 N N . PRO A 1 301 ? -23.216 -0.070 25.498 1.00 95.44 301 PRO A N 1
ATOM 2398 C CA . PRO A 1 301 ? -23.340 0.842 26.641 1.00 95.44 301 PRO A CA 1
ATOM 2399 C C . PRO A 1 301 ? -24.655 0.689 27.419 1.00 95.44 301 PRO A C 1
ATOM 2401 O O . PRO A 1 301 ? -24.676 0.827 28.639 1.00 95.44 301 PRO A O 1
ATOM 2404 N N . ASN A 1 302 ? -25.739 0.315 26.732 1.00 92.75 302 ASN A N 1
ATOM 2405 C CA . ASN A 1 302 ? -27.045 0.050 27.342 1.00 92.75 302 ASN A CA 1
ATOM 2406 C C . ASN A 1 302 ? -27.137 -1.303 28.093 1.00 92.75 302 ASN A C 1
ATOM 2408 O O . ASN A 1 302 ? -28.194 -1.626 28.632 1.00 92.75 302 ASN A O 1
ATOM 2412 N N . GLY A 1 303 ? -26.062 -2.099 28.122 1.00 92.50 303 GLY A N 1
ATOM 2413 C CA . GLY A 1 303 ? -25.998 -3.400 28.795 1.00 92.50 303 GLY A CA 1
ATOM 2414 C C . GLY A 1 303 ? -26.471 -4.593 27.957 1.00 92.50 303 GLY A C 1
ATOM 2415 O O . GLY A 1 303 ? -26.401 -5.726 28.427 1.00 92.50 303 GLY A O 1
ATOM 2416 N N . GLU A 1 304 ? -26.937 -4.379 26.727 1.00 93.12 304 GLU A N 1
ATOM 2417 C CA . GLU A 1 304 ? -27.342 -5.459 25.826 1.00 93.12 304 GLU A CA 1
ATOM 2418 C C . GLU A 1 304 ? -26.147 -6.048 25.062 1.00 93.12 304 GLU A C 1
ATOM 2420 O O . GLU A 1 304 ? -25.140 -5.381 24.830 1.00 93.12 304 GLU A O 1
ATOM 2425 N N . SER A 1 305 ? -26.267 -7.300 24.615 1.00 92.00 305 SER A N 1
ATOM 2426 C CA . SER A 1 305 ? -25.301 -7.885 23.675 1.00 92.00 305 SER A CA 1
ATOM 2427 C C . SER A 1 305 ? -25.326 -7.142 22.333 1.00 92.00 305 SER A C 1
ATOM 2429 O O . SER A 1 305 ? -26.404 -6.803 21.834 1.00 92.00 305 SER A O 1
ATOM 2431 N N . SER A 1 306 ? -24.156 -6.955 21.713 1.00 90.31 306 SER A N 1
ATOM 2432 C CA . SER A 1 306 ? -24.015 -6.370 20.373 1.00 90.31 306 SER A CA 1
ATOM 2433 C C . SER A 1 306 ? -24.724 -7.158 19.273 1.00 90.31 306 SER A C 1
ATOM 2435 O O . SER A 1 306 ? -25.029 -6.590 18.231 1.00 90.31 306 SER A O 1
ATOM 2437 N N . LEU A 1 307 ? -25.073 -8.424 19.504 1.00 91.06 307 LEU A N 1
ATOM 2438 C CA . LEU A 1 307 ? -25.792 -9.252 18.533 1.00 91.06 307 LEU A CA 1
ATOM 2439 C C . LEU A 1 307 ? -27.297 -9.350 18.820 1.00 91.06 307 LEU A C 1
ATOM 2441 O O . LEU A 1 307 ? -28.031 -9.940 18.036 1.00 91.06 307 LEU A O 1
ATOM 2445 N N . LYS A 1 308 ? -27.803 -8.746 19.907 1.00 84.81 308 LYS A N 1
ATOM 2446 C CA . LYS A 1 308 ? -29.215 -8.884 20.317 1.00 84.81 308 LYS A CA 1
ATOM 2447 C C . LYS A 1 308 ? -30.208 -8.413 19.246 1.00 84.81 308 LYS A C 1
ATOM 2449 O O . LYS A 1 308 ? -31.298 -8.968 19.137 1.00 84.81 308 LYS A O 1
ATOM 2454 N N . GLN A 1 309 ? -29.844 -7.379 18.488 1.00 75.00 309 GLN A N 1
ATOM 2455 C CA . GLN A 1 309 ? -30.686 -6.786 17.441 1.00 75.00 309 GLN A CA 1
ATOM 2456 C C . GLN A 1 309 ? -30.440 -7.414 16.057 1.00 75.00 309 GLN A C 1
ATOM 2458 O O . GLN A 1 309 ? -31.087 -7.039 15.083 1.00 75.00 309 GLN A O 1
ATOM 2463 N N . MET A 1 310 ? -29.531 -8.390 15.966 1.00 79.06 310 MET A N 1
ATOM 2464 C CA . MET A 1 310 ? -29.291 -9.182 14.765 1.00 79.06 310 MET A CA 1
ATOM 2465 C C . MET A 1 310 ? -30.143 -10.454 14.822 1.00 79.06 310 MET A C 1
ATOM 2467 O O . MET A 1 310 ? -29.751 -11.460 15.404 1.00 79.06 310 MET A O 1
ATOM 2471 N N . HIS A 1 311 ? -31.337 -10.407 14.229 1.00 77.62 311 HIS A N 1
ATOM 2472 C CA . HIS A 1 311 ? -32.280 -11.531 14.191 1.00 77.62 311 HIS A CA 1
ATOM 2473 C C . HIS A 1 311 ? -31.949 -12.543 13.076 1.00 77.62 311 HIS A C 1
ATOM 2475 O O . HIS A 1 311 ? -32.798 -12.837 12.237 1.00 77.62 311 HIS A O 1
ATOM 2481 N N . TYR A 1 312 ? -30.716 -13.054 13.066 1.00 80.38 312 TYR A N 1
ATOM 2482 C CA . TYR A 1 312 ? -30.210 -14.022 12.081 1.00 80.38 312 TYR A CA 1
ATOM 2483 C C . TYR A 1 312 ? -29.872 -15.364 12.739 1.00 80.38 312 TYR A C 1
ATOM 2485 O O . TYR A 1 312 ? -29.712 -15.435 13.959 1.00 80.38 312 TYR A O 1
ATOM 2493 N N . THR A 1 313 ? -29.778 -16.428 11.936 1.00 75.81 313 THR A N 1
ATOM 2494 C CA . THR A 1 313 ? -29.562 -17.798 12.445 1.00 75.81 313 THR A CA 1
ATOM 2495 C C . THR A 1 313 ? -28.177 -17.935 13.070 1.00 75.81 313 THR A C 1
ATOM 2497 O O . THR A 1 313 ? -28.031 -18.513 14.147 1.00 75.81 313 THR A O 1
ATOM 2500 N N . THR A 1 314 ? -27.186 -17.324 12.422 1.00 87.56 314 THR A N 1
ATOM 2501 C CA . THR A 1 314 ? -25.806 -17.232 12.894 1.00 87.56 314 THR A CA 1
ATOM 2502 C C . THR A 1 314 ? -25.340 -15.792 12.709 1.00 87.56 314 THR A C 1
ATOM 2504 O O . THR A 1 314 ? -25.532 -15.215 11.640 1.00 87.56 314 THR A O 1
ATOM 2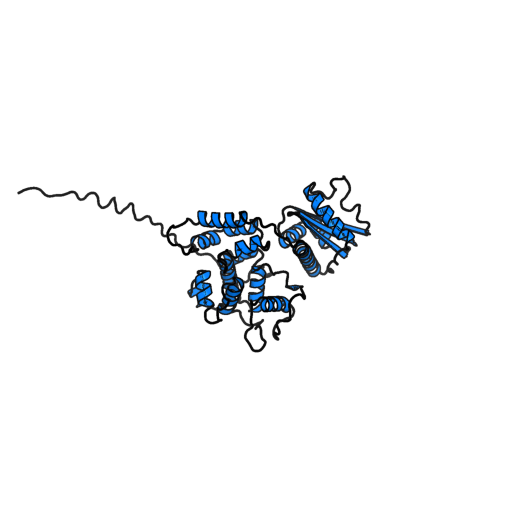507 N N . ALA A 1 315 ? -24.738 -15.196 13.740 1.00 94.50 315 ALA A N 1
ATOM 2508 C CA . ALA A 1 315 ? -24.166 -13.853 13.674 1.00 94.50 315 ALA A CA 1
ATOM 2509 C C . ALA A 1 315 ? -22.886 -13.754 14.511 1.00 94.50 315 ALA A C 1
ATOM 2511 O O . ALA A 1 315 ? -22.745 -14.443 15.523 1.00 94.50 315 ALA A O 1
ATOM 2512 N N . ALA A 1 316 ? -21.961 -12.889 14.098 1.00 96.81 316 ALA A N 1
ATOM 2513 C CA . ALA A 1 316 ? -20.707 -12.656 14.807 1.00 96.81 316 ALA A CA 1
ATOM 2514 C C . ALA A 1 316 ? -20.247 -11.198 14.699 1.00 96.81 316 ALA A C 1
ATOM 2516 O O . ALA A 1 316 ? -20.622 -10.480 13.771 1.00 96.81 316 ALA A O 1
ATOM 2517 N N . GLU A 1 317 ? -19.398 -10.780 15.640 1.00 97.88 317 GLU A N 1
ATOM 2518 C CA . GLU A 1 317 ? -18.805 -9.445 15.682 1.00 97.88 317 GLU A CA 1
ATOM 2519 C C . GLU A 1 317 ? -17.287 -9.540 15.870 1.00 97.88 317 GLU A C 1
ATOM 2521 O O . GLU A 1 317 ? -16.807 -10.232 16.768 1.00 97.88 317 GLU A O 1
ATOM 2526 N N . ASN A 1 318 ? -16.544 -8.778 15.069 1.00 98.62 318 ASN A N 1
ATOM 2527 C CA . ASN A 1 318 ? -15.167 -8.409 15.381 1.00 98.62 318 ASN A CA 1
ATOM 2528 C C . ASN A 1 318 ? -15.118 -6.911 15.677 1.00 98.62 318 ASN A C 1
ATOM 2530 O O . ASN A 1 318 ? -15.649 -6.114 14.906 1.00 98.62 318 ASN A O 1
ATOM 2534 N N . ILE A 1 319 ? -14.441 -6.525 16.759 1.00 98.12 319 ILE A N 1
ATOM 2535 C CA . ILE A 1 319 ? -14.156 -5.120 17.068 1.00 98.12 319 ILE A CA 1
ATOM 2536 C C . ILE A 1 319 ? -12.651 -4.910 17.177 1.00 98.12 319 ILE A C 1
ATOM 2538 O O . ILE A 1 319 ? -11.903 -5.811 17.555 1.00 98.12 319 ILE A O 1
ATOM 2542 N N . ALA A 1 320 ? -12.189 -3.725 16.807 1.00 93.69 320 ALA A N 1
ATOM 2543 C CA . ALA A 1 320 ? -10.800 -3.323 16.963 1.00 93.69 320 ALA A CA 1
ATOM 2544 C C . ALA A 1 320 ? -10.715 -1.818 17.213 1.00 93.69 320 ALA A C 1
ATOM 2546 O O . ALA A 1 320 ? -11.553 -1.054 16.740 1.00 93.69 320 ALA A O 1
ATOM 2547 N N . SER A 1 321 ? -9.705 -1.397 17.968 1.00 85.12 321 SER A N 1
ATOM 2548 C CA . SER A 1 321 ? -9.459 0.006 18.301 1.00 85.12 321 SER A CA 1
ATOM 2549 C C . SER A 1 321 ? -7.971 0.313 18.180 1.00 85.12 321 SER A C 1
ATOM 2551 O O . SER A 1 321 ? -7.136 -0.564 18.407 1.00 85.12 321 SER A O 1
ATOM 2553 N N . GLY A 1 322 ? -7.645 1.541 17.783 1.00 72.12 322 GLY A N 1
ATOM 2554 C CA . GLY A 1 322 ? -6.273 2.021 17.620 1.00 72.12 322 GLY A CA 1
ATOM 2555 C C . GLY A 1 322 ? -5.596 1.591 16.317 1.00 72.12 322 GLY A C 1
ATOM 2556 O O . GLY A 1 322 ? -4.433 1.916 16.103 1.00 72.12 322 GLY A O 1
ATOM 2557 N N . PHE A 1 323 ? -6.302 0.883 15.431 1.00 67.25 323 PHE A N 1
ATOM 2558 C CA . PHE A 1 323 ? -5.792 0.579 14.097 1.00 67.25 323 PHE A CA 1
ATOM 2559 C C . PHE A 1 323 ? -6.122 1.725 13.147 1.00 67.25 323 PHE A C 1
ATOM 2561 O O . PHE A 1 323 ? -7.24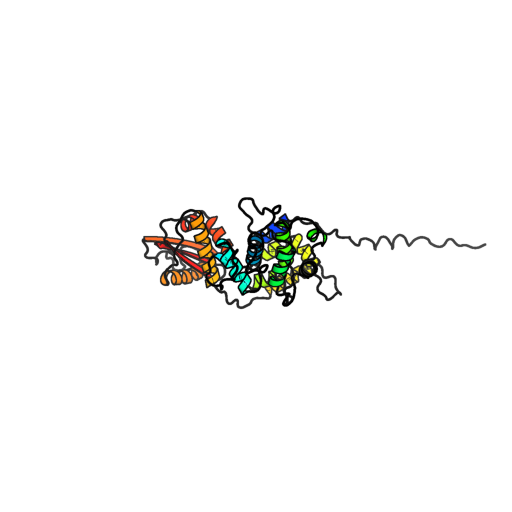7 2.219 13.107 1.00 67.25 323 PHE A O 1
ATOM 2568 N N . THR A 1 324 ? -5.146 2.128 12.353 1.00 68.12 324 THR A N 1
ATOM 2569 C CA . THR A 1 324 ? -5.240 3.306 11.487 1.00 68.12 324 THR A CA 1
ATOM 2570 C C . THR A 1 324 ? -5.417 2.959 10.013 1.00 68.12 324 THR A C 1
ATOM 2572 O O . THR A 1 324 ? -5.791 3.833 9.235 1.00 68.12 324 THR A O 1
ATOM 2575 N N . SER A 1 325 ? -5.224 1.689 9.630 1.00 66.75 325 SER A N 1
ATOM 2576 C CA . SER A 1 325 ? -5.386 1.217 8.252 1.00 66.75 325 SER A CA 1
ATOM 2577 C C . SER A 1 325 ? -6.149 -0.114 8.137 1.00 66.75 325 SER A C 1
ATOM 2579 O O . SER A 1 325 ? -6.072 -0.956 9.046 1.00 66.75 325 SER A O 1
ATOM 2581 N N . PRO A 1 326 ? -6.842 -0.342 7.001 1.00 80.62 326 PRO A N 1
ATOM 2582 C CA . PRO A 1 326 ? -7.491 -1.611 6.674 1.00 80.62 326 PRO A CA 1
ATOM 2583 C C . PRO A 1 326 ? -6.573 -2.839 6.779 1.00 80.62 326 PRO A C 1
ATOM 2585 O O . PRO A 1 326 ? -6.940 -3.855 7.366 1.00 80.62 326 PRO A O 1
ATOM 2588 N N . GLU A 1 327 ? -5.353 -2.755 6.250 1.00 84.31 327 GLU A N 1
ATOM 2589 C CA . GLU A 1 327 ? -4.383 -3.851 6.244 1.00 84.31 327 GLU A CA 1
ATOM 2590 C C . GLU A 1 327 ? -3.990 -4.259 7.664 1.00 84.31 327 GLU A C 1
ATOM 2592 O O . GLU A 1 327 ? -3.931 -5.451 7.984 1.00 84.31 327 GLU A O 1
ATOM 2597 N N . ARG A 1 328 ? -3.744 -3.276 8.540 1.00 73.94 328 ARG A N 1
ATOM 2598 C CA . ARG A 1 328 ? -3.336 -3.550 9.919 1.00 73.94 328 ARG A CA 1
ATOM 2599 C C . ARG A 1 328 ? -4.479 -4.126 10.735 1.00 73.94 328 ARG A C 1
ATOM 2601 O O . ARG A 1 328 ? -4.235 -5.067 11.489 1.00 73.94 328 ARG A O 1
ATOM 2608 N N . VAL A 1 329 ? -5.701 -3.613 10.580 1.00 91.50 329 VAL A N 1
ATOM 2609 C CA . VAL A 1 329 ? -6.845 -4.150 11.326 1.00 91.50 329 VAL A CA 1
ATOM 2610 C C . VAL A 1 329 ? -7.180 -5.575 10.881 1.00 91.50 329 VAL A C 1
ATOM 2612 O O . VAL A 1 329 ? -7.350 -6.446 11.733 1.00 91.50 329 VAL A O 1
ATOM 2615 N N . VAL A 1 330 ? -7.146 -5.865 9.573 1.00 93.44 330 VAL A N 1
ATOM 2616 C CA . VAL A 1 330 ? -7.365 -7.227 9.060 1.00 93.44 330 VAL A CA 1
ATOM 2617 C C . VAL A 1 330 ? -6.270 -8.171 9.537 1.00 93.44 330 VAL A C 1
ATOM 2619 O O . VAL A 1 330 ? -6.576 -9.236 10.069 1.00 93.44 330 VAL A O 1
ATOM 2622 N N . LYS A 1 331 ? -4.996 -7.772 9.454 1.00 85.50 331 LYS A N 1
ATOM 2623 C CA . LYS A 1 331 ? -3.887 -8.555 10.018 1.00 85.50 331 LYS A CA 1
ATOM 2624 C C . LYS A 1 331 ? -4.056 -8.779 11.526 1.00 85.50 331 LYS A C 1
ATOM 2626 O O . LYS A 1 331 ? -3.784 -9.872 12.016 1.00 85.50 331 LYS A O 1
ATOM 2631 N N . GLY A 1 332 ? -4.515 -7.765 12.259 1.00 82.50 332 GLY A N 1
ATOM 2632 C CA . GLY A 1 332 ? -4.815 -7.847 13.688 1.00 82.50 332 GLY A CA 1
ATOM 2633 C C . GLY A 1 332 ? -5.903 -8.874 13.999 1.00 82.50 332 GLY A C 1
ATOM 2634 O O . GLY A 1 332 ? -5.712 -9.729 14.865 1.00 82.50 332 GLY A O 1
ATOM 2635 N N . TRP A 1 333 ? -7.010 -8.852 13.257 1.00 98.31 333 TRP A N 1
ATOM 2636 C CA . TRP A 1 333 ? -8.069 -9.852 13.385 1.00 98.31 333 TRP A CA 1
ATOM 2637 C C . TRP A 1 333 ? -7.590 -11.255 13.002 1.00 98.31 333 TRP A C 1
ATOM 2639 O O . TRP A 1 333 ? -7.834 -12.196 13.749 1.00 98.31 333 TRP A O 1
ATOM 2649 N N . LEU A 1 334 ? -6.839 -11.413 11.911 1.00 96.00 334 LEU A N 1
ATOM 2650 C CA . LEU A 1 334 ? -6.324 -12.720 11.488 1.00 96.00 334 LEU A CA 1
ATOM 2651 C C . LEU A 1 334 ? -5.306 -13.319 12.467 1.00 96.00 334 LEU A C 1
ATOM 2653 O O . LEU A 1 334 ? -5.230 -14.538 12.591 1.00 96.00 334 LEU A O 1
ATOM 2657 N N . ASN A 1 335 ? -4.562 -12.493 13.202 1.00 89.44 335 ASN A N 1
ATOM 2658 C CA . ASN A 1 335 ? -3.648 -12.959 14.247 1.00 89.44 335 ASN A CA 1
ATOM 2659 C C . ASN A 1 335 ? -4.352 -13.288 15.577 1.00 89.44 335 ASN A C 1
ATOM 2661 O O . ASN A 1 335 ? -3.731 -13.874 16.463 1.00 89.44 335 ASN A O 1
ATOM 2665 N N . SER A 1 336 ? -5.630 -12.930 15.734 1.00 92.94 336 SER A N 1
ATOM 2666 C CA . SER A 1 336 ? -6.442 -13.278 16.903 1.00 92.94 336 SER A CA 1
ATOM 2667 C C . SER A 1 336 ? -7.279 -14.525 16.605 1.00 92.94 336 SER A C 1
ATOM 2669 O O . SER A 1 336 ? -8.148 -14.467 15.735 1.00 92.94 336 SER A O 1
ATOM 2671 N N . PRO A 1 337 ? -7.098 -15.647 17.330 1.00 95.00 337 PRO A N 1
ATOM 2672 C CA . PRO A 1 337 ? -7.830 -16.883 17.051 1.00 95.00 337 PRO A CA 1
ATOM 2673 C C . PRO A 1 337 ? -9.355 -16.716 17.011 1.00 95.00 337 PRO A C 1
ATOM 2675 O O . PRO A 1 337 ? -10.000 -17.271 16.127 1.00 95.00 337 PRO A O 1
ATOM 2678 N N . GLY A 1 338 ? -9.927 -15.918 17.923 1.00 95.94 338 GLY A N 1
ATOM 2679 C CA . GLY A 1 338 ? -11.371 -15.665 17.969 1.00 95.94 338 GLY A CA 1
ATOM 2680 C C . GLY A 1 338 ? -11.871 -14.849 16.775 1.00 95.94 338 GLY A C 1
ATOM 2681 O O . GLY A 1 338 ? -12.833 -15.236 16.121 1.00 95.94 338 GLY A O 1
ATOM 2682 N N . HIS A 1 339 ? -11.178 -13.761 16.429 1.00 98.31 339 HIS A N 1
ATOM 2683 C CA . HIS A 1 339 ? -11.574 -12.923 15.293 1.00 98.31 339 HIS A CA 1
ATOM 2684 C C . HIS A 1 339 ? -11.364 -13.635 13.949 1.00 98.31 339 HIS A C 1
ATOM 2686 O O . HIS A 1 339 ? -12.202 -13.540 13.049 1.00 98.31 339 HIS A O 1
ATOM 2692 N N . ARG A 1 340 ? -10.267 -14.396 13.826 1.00 98.25 340 ARG A N 1
ATOM 2693 C CA . ARG A 1 340 ? -9.979 -15.240 12.662 1.00 98.25 340 ARG A CA 1
ATOM 2694 C C . ARG A 1 340 ? -11.053 -16.309 12.468 1.00 98.25 340 ARG A C 1
ATOM 2696 O O . ARG A 1 340 ? -11.432 -16.565 11.329 1.00 98.25 340 ARG A O 1
ATOM 2703 N N . ALA A 1 341 ? -11.550 -16.911 13.552 1.00 98.25 341 ALA A N 1
ATOM 2704 C CA . ALA A 1 341 ? -12.623 -17.900 13.480 1.00 98.25 341 ALA A CA 1
ATOM 2705 C C . ALA A 1 341 ? -13.905 -17.315 12.868 1.00 98.25 341 ALA A C 1
ATOM 2707 O O . ALA A 1 341 ? -14.526 -17.984 12.051 1.00 98.25 341 ALA A O 1
ATOM 2708 N N . ASN A 1 342 ? -14.250 -16.059 13.177 1.00 98.12 342 ASN A N 1
ATOM 2709 C CA . ASN A 1 342 ? -15.387 -15.374 12.551 1.00 98.12 342 ASN A CA 1
ATOM 2710 C C . ASN A 1 342 ? -15.157 -15.135 11.048 1.00 98.12 342 ASN A C 1
ATOM 2712 O O . ASN A 1 342 ? -16.021 -15.454 10.235 1.00 98.12 342 ASN A O 1
ATOM 2716 N N . ILE A 1 343 ? -13.973 -14.635 10.667 1.00 98.50 343 ILE A N 1
ATOM 2717 C CA . ILE A 1 343 ? -13.613 -14.355 9.262 1.00 98.50 343 ILE A CA 1
ATOM 2718 C C . ILE A 1 343 ? -13.653 -15.622 8.394 1.00 98.50 343 ILE A C 1
ATOM 2720 O O . ILE A 1 343 ? -14.097 -15.573 7.246 1.00 98.50 343 ILE A O 1
ATOM 2724 N N . LEU A 1 344 ? -13.206 -16.757 8.934 1.00 98.12 344 LEU A N 1
ATOM 2725 C CA . LEU A 1 344 ? -13.108 -18.032 8.216 1.00 98.12 344 LEU A CA 1
ATOM 2726 C C . LEU A 1 344 ? -14.253 -19.000 8.531 1.00 98.12 344 LEU A C 1
ATOM 2728 O O . LEU A 1 344 ? -14.137 -20.193 8.254 1.00 98.12 344 LEU A O 1
ATOM 2732 N N . ASN A 1 345 ? -15.352 -18.513 9.107 1.00 97.44 345 ASN A N 1
ATOM 2733 C CA . ASN A 1 345 ? -16.524 -19.345 9.333 1.00 97.44 345 ASN A CA 1
ATOM 2734 C C . ASN A 1 345 ? -17.249 -19.590 7.990 1.00 97.44 345 ASN A C 1
ATOM 2736 O O . ASN A 1 345 ? -17.665 -18.613 7.353 1.00 97.44 345 ASN A O 1
ATOM 2740 N N . PRO A 1 346 ? -17.410 -20.851 7.544 1.00 96.81 346 PRO A N 1
ATOM 2741 C CA . PRO A 1 346 ? -18.142 -21.170 6.319 1.00 96.81 346 PRO A CA 1
ATOM 2742 C C . PRO A 1 346 ? -19.661 -20.974 6.445 1.00 96.81 346 PRO A C 1
ATOM 2744 O O . PRO A 1 346 ? -20.331 -20.901 5.426 1.00 96.81 346 PRO A O 1
ATOM 2747 N N . GLU A 1 347 ? -20.213 -20.887 7.660 1.00 96.06 347 GLU A N 1
ATOM 2748 C CA . GLU A 1 347 ? -21.656 -20.697 7.880 1.00 96.06 347 GLU A CA 1
ATOM 2749 C C . GLU A 1 347 ? -22.106 -19.237 7.739 1.00 96.06 347 GLU A C 1
ATOM 2751 O O . GLU A 1 347 ? -23.304 -18.976 7.712 1.00 96.06 347 GLU A O 1
ATOM 2756 N N . LEU A 1 348 ? -21.169 -18.286 7.684 1.00 95.69 348 LEU A N 1
ATOM 2757 C CA . LEU A 1 348 ? -21.448 -16.861 7.520 1.00 95.69 348 LEU A CA 1
ATOM 2758 C C . LEU A 1 348 ? -21.361 -16.477 6.034 1.00 95.69 348 LEU A C 1
ATOM 2760 O O . LEU A 1 348 ? -20.409 -16.860 5.350 1.00 95.69 348 LEU A O 1
ATOM 2764 N N . GLU A 1 349 ? -22.317 -15.675 5.558 1.00 91.69 349 GLU A N 1
ATOM 2765 C CA . GLU A 1 349 ? -22.466 -15.334 4.132 1.00 91.69 349 GLU A CA 1
ATOM 2766 C C . GLU A 1 349 ? -22.348 -13.831 3.854 1.00 91.69 349 GLU A C 1
ATOM 2768 O O . GLU A 1 349 ? -21.845 -13.428 2.804 1.00 91.69 349 GLU A O 1
ATOM 2773 N N . TYR A 1 350 ? -22.752 -12.987 4.804 1.00 90.56 350 TYR A N 1
ATOM 2774 C CA . TYR A 1 350 ? -22.785 -11.536 4.644 1.00 90.56 350 TYR A CA 1
ATOM 2775 C C . TYR A 1 350 ? -21.861 -10.833 5.631 1.00 90.56 350 TYR A C 1
ATOM 2777 O O . TYR A 1 350 ? -21.737 -11.256 6.780 1.00 90.56 350 TYR A O 1
ATOM 2785 N N . MET A 1 351 ? -21.270 -9.712 5.208 1.00 95.62 351 MET A N 1
ATOM 2786 C CA . MET A 1 351 ? -20.425 -8.876 6.062 1.00 95.62 351 MET A CA 1
ATOM 2787 C C . MET A 1 351 ? -20.735 -7.382 5.908 1.00 95.62 351 MET A C 1
ATOM 2789 O O . MET A 1 351 ? -20.840 -6.855 4.798 1.00 95.62 351 MET A O 1
ATOM 2793 N N . ALA A 1 352 ? -20.827 -6.681 7.038 1.00 92.25 352 ALA A N 1
ATOM 2794 C CA . ALA A 1 352 ? -20.736 -5.227 7.123 1.00 92.25 352 ALA A CA 1
ATOM 2795 C C . ALA A 1 352 ? -19.422 -4.844 7.804 1.00 92.25 352 ALA A C 1
ATOM 2797 O O . ALA A 1 352 ? -19.039 -5.459 8.795 1.00 92.25 352 ALA A O 1
ATOM 2798 N N . VAL A 1 353 ? -18.772 -3.792 7.314 1.00 95.38 353 VAL A N 1
ATOM 2799 C CA . VAL A 1 353 ? -17.620 -3.170 7.976 1.00 95.38 353 VAL A CA 1
ATOM 2800 C C . VAL A 1 353 ? -17.994 -1.742 8.321 1.00 95.38 353 VAL A C 1
ATOM 2802 O O . VAL A 1 353 ? -18.602 -1.080 7.487 1.00 95.38 353 VAL A O 1
ATOM 2805 N N . SER A 1 354 ? -17.639 -1.261 9.510 1.00 92.75 354 SER A N 1
ATOM 2806 C CA . SER A 1 354 ? -17.751 0.150 9.875 1.00 92.75 354 SER A CA 1
ATOM 2807 C C . SER A 1 354 ? -16.448 0.683 10.450 1.00 92.75 354 SER A C 1
ATOM 2809 O O . SER A 1 354 ? -15.802 -0.005 11.242 1.00 92.75 354 SER A O 1
ATOM 2811 N N . PHE A 1 355 ? -16.092 1.914 10.082 1.00 87.06 355 PHE A N 1
ATOM 2812 C CA . PHE A 1 355 ? -14.893 2.597 10.566 1.00 87.06 355 PHE A CA 1
ATOM 2813 C C . PHE A 1 355 ? -15.203 4.010 11.066 1.00 87.06 355 PHE A C 1
ATOM 2815 O O . PHE A 1 355 ? -15.869 4.779 10.379 1.00 87.06 355 PHE A O 1
ATOM 2822 N N . SER A 1 356 ? -14.688 4.366 12.245 1.00 83.12 356 SER A N 1
ATOM 2823 C CA . SER A 1 356 ? -14.790 5.726 12.783 1.00 83.12 356 SER A CA 1
ATOM 2824 C C . SER A 1 356 ? -13.695 5.993 13.817 1.00 83.12 356 SER A C 1
ATOM 2826 O O . SER A 1 356 ? -13.554 5.241 14.778 1.00 83.12 356 SER A O 1
ATOM 2828 N N . GLU A 1 357 ? -12.907 7.057 13.630 1.00 76.69 357 GLU A N 1
ATOM 2829 C CA . GLU A 1 357 ? -11.846 7.499 14.560 1.00 76.69 357 GLU A CA 1
ATOM 2830 C C . GLU A 1 357 ? -10.946 6.356 15.077 1.00 76.69 357 GLU A C 1
ATOM 2832 O O . GLU A 1 357 ? -10.794 6.171 16.282 1.00 76.69 357 GLU A O 1
ATOM 2837 N N . TYR A 1 358 ? -10.367 5.557 14.172 1.00 79.50 358 TYR A N 1
ATOM 2838 C CA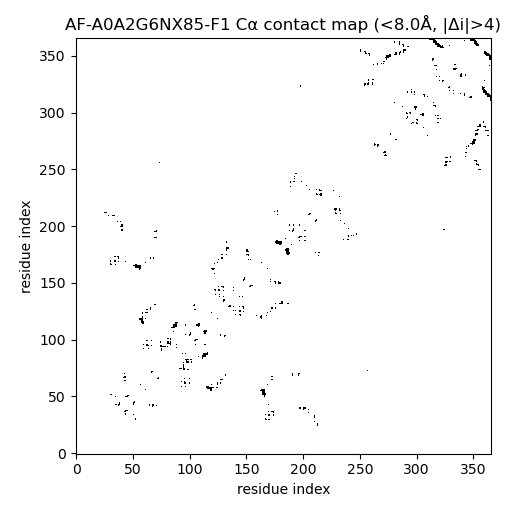 . TYR A 1 358 ? -9.478 4.423 14.508 1.00 79.50 358 TYR A CA 1
ATOM 2839 C C . TYR A 1 358 ? -10.159 3.233 15.201 1.00 79.50 358 TYR A C 1
ATOM 2841 O O . TYR A 1 358 ? -9.488 2.310 15.669 1.00 79.50 358 TYR A O 1
ATOM 2849 N N . ASN A 1 359 ? -11.490 3.230 15.239 1.00 89.44 359 ASN A N 1
ATOM 2850 C CA . ASN A 1 359 ? -12.301 2.124 15.719 1.00 89.44 359 ASN A CA 1
ATOM 2851 C C . ASN A 1 359 ? -12.962 1.414 14.541 1.00 89.44 359 ASN A C 1
ATOM 2853 O O . ASN A 1 359 ? -13.385 2.045 13.570 1.00 89.44 359 ASN A O 1
ATOM 2857 N N . TRP A 1 360 ? -13.040 0.092 14.640 1.00 95.75 360 TRP A N 1
ATOM 2858 C CA . TRP A 1 360 ? -13.480 -0.785 13.568 1.00 95.75 360 TRP A CA 1
ATOM 2859 C C . TRP A 1 360 ? -14.462 -1.815 14.090 1.00 95.75 360 TRP A C 1
ATOM 2861 O O . TRP A 1 360 ? -14.252 -2.406 15.151 1.00 95.75 360 TRP A O 1
ATOM 2871 N N . VAL A 1 361 ? -15.490 -2.071 13.293 1.00 98.19 361 VAL A N 1
ATOM 2872 C CA . VAL A 1 361 ? -16.481 -3.115 13.535 1.00 98.19 361 VAL A CA 1
ATOM 2873 C C . VAL A 1 361 ? -16.632 -3.941 12.266 1.00 98.19 361 VAL A C 1
ATOM 2875 O O . VAL A 1 361 ? -16.792 -3.381 11.183 1.00 98.19 361 VAL A O 1
ATOM 2878 N N . GLN A 1 362 ? -16.624 -5.264 12.401 1.00 98.06 362 GLN A N 1
ATOM 2879 C CA . GLN A 1 362 ? -17.163 -6.181 11.401 1.00 98.06 362 GLN A CA 1
ATOM 2880 C C . GLN A 1 362 ? -18.360 -6.896 12.000 1.00 98.06 362 GLN A C 1
ATOM 2882 O O . GLN A 1 362 ? -18.263 -7.432 13.104 1.00 98.06 362 GLN A O 1
ATOM 2887 N N . LEU A 1 363 ? -19.457 -6.933 11.256 1.00 97.62 363 LEU A N 1
ATOM 2888 C CA . LEU A 1 363 ? -20.612 -7.755 11.580 1.00 97.62 363 LEU A CA 1
ATOM 2889 C C . LEU A 1 363 ? -20.807 -8.780 10.485 1.00 97.62 363 LEU A C 1
ATOM 2891 O O . LEU A 1 363 ? -20.805 -8.430 9.305 1.00 97.62 363 LEU A O 1
ATOM 2895 N N . PHE A 1 364 ? -21.006 -10.023 10.895 1.00 97.12 364 PHE A N 1
ATOM 2896 C CA . PHE A 1 364 ? -21.208 -11.154 10.006 1.00 97.12 364 PHE A CA 1
ATOM 2897 C C . PHE A 1 364 ? -22.557 -11.795 10.289 1.00 97.12 364 PHE A C 1
ATOM 2899 O O . PHE A 1 364 ? -22.957 -11.856 11.454 1.00 97.12 364 PHE A O 1
ATOM 2906 N N . TYR A 1 365 ? -23.235 -12.298 9.257 1.00 95.31 365 TYR A N 1
ATOM 2907 C CA . TYR A 1 365 ? -24.457 -13.083 9.441 1.00 95.31 365 TYR A CA 1
ATOM 2908 C C . TYR A 1 365 ? -24.756 -14.047 8.285 1.00 95.31 365 TYR A C 1
ATOM 2910 O O . TYR A 1 365 ? -24.136 -13.967 7.219 1.00 95.31 365 TYR A O 1
ATOM 2918 N N . ASN A 1 366 ? -25.721 -14.938 8.527 1.00 91.12 366 ASN A N 1
ATOM 2919 C CA . ASN A 1 366 ? -26.441 -15.737 7.531 1.00 91.12 366 ASN A CA 1
ATOM 2920 C C . ASN A 1 366 ? -27.952 -15.652 7.784 1.00 91.12 366 ASN A C 1
ATOM 2922 O O . ASN A 1 366 ? -28.390 -15.969 8.924 1.00 91.12 366 ASN A O 1
#